Protein AF-A0A7M7NIV1-F1 (afdb_monomer_lite)

Structure (mmCIF, N/CA/C/O backbone):
data_AF-A0A7M7NIV1-F1
#
_entry.id   AF-A0A7M7NIV1-F1
#
loop_
_atom_site.group_PDB
_atom_site.id
_atom_site.type_symbol
_atom_site.label_atom_id
_atom_site.label_alt_id
_atom_site.label_comp_id
_atom_site.label_asym_id
_atom_site.label_entity_id
_atom_site.label_seq_id
_atom_site.pdbx_PDB_ins_code
_atom_site.Cartn_x
_atom_site.Cartn_y
_atom_site.Cartn_z
_atom_site.occupancy
_atom_site.B_iso_or_equiv
_atom_site.auth_seq_id
_atom_site.auth_comp_id
_atom_site.auth_asym_id
_atom_site.auth_atom_id
_atom_site.pdbx_PDB_model_num
ATOM 1 N N . MET A 1 1 ? -29.497 11.253 27.727 1.00 60.50 1 MET A N 1
ATOM 2 C CA . MET A 1 1 ? -28.999 10.545 26.533 1.00 60.50 1 MET A CA 1
ATOM 3 C C . MET A 1 1 ? -27.485 10.590 26.581 1.00 60.50 1 MET A C 1
ATOM 5 O O . MET A 1 1 ? -26.936 11.685 26.606 1.00 60.50 1 MET A O 1
ATOM 9 N N . CYS A 1 2 ? -26.840 9.434 26.704 1.00 79.00 2 CYS A N 1
ATOM 10 C CA . CYS A 1 2 ? -25.382 9.313 26.712 1.00 79.00 2 CYS A CA 1
ATOM 11 C C . CYS A 1 2 ? -24.871 9.114 25.278 1.00 79.00 2 CYS A C 1
ATOM 13 O O . CYS A 1 2 ? -25.558 8.483 24.478 1.00 79.00 2 CYS A O 1
ATOM 15 N N . LEU A 1 3 ? -23.687 9.645 24.955 1.00 82.25 3 LEU A N 1
ATOM 16 C CA . LEU A 1 3 ? -22.939 9.173 23.787 1.00 82.25 3 LEU A CA 1
ATOM 17 C C . LEU A 1 3 ? -22.185 7.908 24.199 1.00 82.25 3 LEU A C 1
ATOM 19 O O . LEU A 1 3 ? -21.448 7.934 25.186 1.00 82.25 3 LEU A O 1
ATOM 23 N N . CYS A 1 4 ? -22.394 6.823 23.462 1.00 82.94 4 CYS A N 1
ATOM 24 C CA . CYS A 1 4 ? -21.768 5.538 23.742 1.00 82.94 4 CYS A CA 1
ATOM 25 C C . CYS A 1 4 ? -20.411 5.415 23.048 1.00 82.94 4 CYS A C 1
ATOM 27 O O . CYS A 1 4 ? -20.188 6.005 21.990 1.00 82.94 4 CYS A O 1
ATOM 29 N N . ALA A 1 5 ? -19.503 4.654 23.663 1.00 81.31 5 ALA A N 1
ATOM 30 C CA . ALA A 1 5 ? -18.256 4.255 23.022 1.00 81.31 5 ALA A CA 1
ATOM 31 C C . ALA A 1 5 ? -18.544 3.340 21.819 1.00 81.31 5 ALA A C 1
ATOM 33 O O . ALA A 1 5 ? -19.595 2.698 21.761 1.00 81.31 5 ALA A O 1
ATOM 34 N N . THR A 1 6 ? -17.615 3.274 20.865 1.00 80.62 6 THR A N 1
ATOM 35 C CA . THR A 1 6 ? -17.746 2.436 19.665 1.00 80.62 6 THR A CA 1
ATOM 36 C C . THR A 1 6 ? -18.075 0.989 20.040 1.00 80.62 6 THR A C 1
ATOM 38 O O . THR A 1 6 ? -17.420 0.412 20.904 1.00 80.62 6 THR A O 1
ATOM 41 N N . GLY A 1 7 ? -19.104 0.422 19.403 1.00 76.88 7 GLY A N 1
ATOM 42 C CA . GLY A 1 7 ? -19.594 -0.934 19.677 1.00 76.88 7 GLY A CA 1
ATOM 43 C C . GLY A 1 7 ? -20.593 -1.050 20.834 1.00 76.88 7 GLY A C 1
ATOM 44 O O . GLY A 1 7 ? -21.139 -2.128 21.031 1.00 76.88 7 GLY A O 1
ATOM 45 N N . TYR A 1 8 ? -20.871 0.027 21.578 1.00 80.75 8 TYR A N 1
ATOM 46 C CA . TYR A 1 8 ? -21.885 0.035 22.636 1.00 80.75 8 TYR A CA 1
ATOM 47 C C . TYR A 1 8 ? -23.138 0.810 22.223 1.00 80.75 8 TYR A C 1
ATOM 49 O O . TYR A 1 8 ? -23.068 1.857 21.576 1.00 80.75 8 TYR A O 1
ATOM 57 N N . THR A 1 9 ? -24.299 0.328 22.655 1.00 79.94 9 THR A N 1
ATOM 58 C CA . THR A 1 9 ? -25.615 0.904 22.367 1.00 79.94 9 THR A CA 1
ATOM 59 C C . THR A 1 9 ? -26.500 0.963 23.623 1.00 79.94 9 THR A C 1
ATOM 61 O O . THR A 1 9 ? -26.126 0.512 24.710 1.00 79.94 9 THR A O 1
ATOM 64 N N . GLY A 1 10 ? -27.682 1.574 23.492 1.00 78.69 10 GLY A N 1
ATOM 65 C CA . GLY A 1 10 ? -28.673 1.703 24.565 1.00 78.69 10 GLY A CA 1
ATOM 66 C C . GLY A 1 10 ? -28.649 3.051 25.294 1.00 78.69 10 GLY A C 1
ATOM 67 O O . GLY A 1 10 ? -27.723 3.850 25.172 1.00 78.69 10 GLY A O 1
ATOM 68 N N . THR A 1 11 ? -29.692 3.322 26.083 1.00 80.06 11 THR A N 1
ATOM 69 C CA . THR A 1 11 ? -29.878 4.605 26.797 1.00 80.06 11 THR A CA 1
ATOM 70 C C . THR A 1 11 ? -28.818 4.863 27.869 1.00 80.06 11 THR A C 1
ATOM 72 O O . THR A 1 11 ? -28.550 6.022 28.200 1.00 80.06 11 THR A O 1
ATOM 75 N N . THR A 1 12 ? -28.211 3.790 28.377 1.00 83.25 12 THR A N 1
ATOM 76 C CA . THR A 1 12 ? -27.138 3.775 29.380 1.00 83.25 12 THR A CA 1
ATOM 77 C C . THR A 1 12 ? -25.803 3.263 28.833 1.00 83.25 12 THR A C 1
ATOM 79 O O . THR A 1 12 ? -24.855 3.154 29.604 1.00 83.25 12 THR A O 1
ATOM 82 N N . CYS A 1 13 ? -25.708 2.961 27.531 1.00 81.25 13 CYS A N 1
ATOM 83 C CA . CYS A 1 13 ? -24.519 2.372 26.898 1.00 81.25 13 CYS A CA 1
ATOM 84 C C . CYS A 1 13 ? -24.066 1.028 27.505 1.00 81.25 13 CYS A C 1
ATOM 86 O O . CYS A 1 13 ? -22.882 0.709 27.473 1.00 81.25 13 CYS A O 1
ATOM 88 N N . GLY A 1 14 ? -24.991 0.261 28.092 1.00 78.19 14 GLY A N 1
ATOM 89 C CA . GLY A 1 14 ? -24.700 -1.036 28.714 1.00 78.19 14 GLY A CA 1
ATOM 90 C C . GLY A 1 14 ? -24.788 -2.233 27.764 1.00 78.19 14 GLY A C 1
ATOM 91 O O . GLY A 1 14 ? -24.473 -3.345 28.171 1.00 78.19 14 GLY A O 1
ATOM 92 N N . THR A 1 15 ? -25.234 -2.028 26.524 1.00 82.44 15 THR A N 1
ATOM 93 C CA . THR A 1 15 ? -25.382 -3.101 25.535 1.00 82.44 15 THR A CA 1
ATOM 94 C C . THR A 1 15 ? -24.161 -3.095 24.626 1.00 82.44 15 THR A C 1
ATOM 96 O O . THR A 1 15 ? -24.006 -2.162 23.842 1.00 82.44 15 THR A O 1
ATOM 99 N N . GLY A 1 16 ? -23.276 -4.083 24.769 1.00 79.25 16 GLY A N 1
ATOM 100 C CA . GLY A 1 16 ? -22.116 -4.259 23.890 1.00 79.25 16 GLY A CA 1
ATOM 101 C C . GLY A 1 16 ? -22.486 -4.831 22.520 1.00 79.25 16 GLY A C 1
ATOM 102 O O . GLY A 1 16 ? -23.666 -4.997 22.204 1.00 79.25 16 GLY A O 1
ATOM 103 N N . ALA A 1 17 ? -21.471 -5.125 21.710 1.00 79.56 17 ALA A N 1
ATOM 104 C CA . ALA A 1 17 ? -21.642 -5.654 20.361 1.00 79.56 17 ALA A CA 1
ATOM 105 C C . ALA A 1 17 ? -22.149 -7.103 20.348 1.00 79.56 17 ALA A C 1
ATOM 107 O O . ALA A 1 17 ? -22.776 -7.510 19.375 1.00 79.56 17 ALA A O 1
ATOM 108 N N . CYS A 1 18 ? -21.911 -7.856 21.424 1.00 81.38 18 CYS A N 1
ATOM 109 C CA . CYS A 1 18 ? -22.425 -9.209 21.592 1.00 81.38 18 CYS A CA 1
ATOM 110 C C . CYS A 1 18 ? -22.960 -9.426 23.013 1.00 81.38 18 CYS A C 1
ATOM 112 O O . CYS A 1 18 ? -22.391 -8.940 23.994 1.00 81.38 18 CYS A O 1
ATOM 114 N N . ALA A 1 19 ? -24.070 -10.156 23.122 1.00 73.25 19 ALA A N 1
ATOM 115 C CA . ALA A 1 19 ? -24.586 -10.686 24.387 1.00 73.25 19 ALA A CA 1
ATOM 116 C C . ALA A 1 19 ? -24.415 -12.213 24.468 1.00 73.25 19 ALA A C 1
ATOM 118 O O . ALA A 1 19 ? -24.411 -12.777 25.565 1.00 73.25 19 ALA A O 1
ATOM 119 N N . VAL A 1 20 ? -24.265 -12.871 23.313 1.00 66.62 20 VAL A N 1
ATOM 120 C CA . VAL A 1 20 ? -23.984 -14.303 23.149 1.00 66.62 20 VAL A CA 1
ATOM 121 C C . VAL A 1 20 ? -23.121 -14.501 21.889 1.00 66.62 20 VAL A C 1
ATOM 123 O O . VAL A 1 20 ? -23.169 -13.675 20.981 1.00 66.62 20 VAL A O 1
ATOM 126 N N . ASP A 1 21 ? -22.352 -15.595 21.797 1.00 66.69 21 ASP A N 1
ATOM 127 C CA . ASP A 1 21 ? -21.414 -15.856 20.678 1.00 66.69 21 ASP A CA 1
ATOM 128 C C . ASP A 1 21 ? -22.046 -15.790 19.277 1.00 66.69 21 ASP A C 1
ATOM 130 O O . ASP A 1 21 ? -21.361 -15.475 18.309 1.00 66.69 21 ASP A O 1
ATOM 134 N N . SER A 1 22 ? -23.354 -16.042 19.152 1.00 76.25 22 SER A N 1
ATOM 135 C CA . SER A 1 22 ? -24.074 -15.987 17.872 1.00 76.25 22 SER A CA 1
ATOM 136 C C . SER A 1 22 ? -24.114 -14.601 17.224 1.00 76.25 22 SER A C 1
ATOM 138 O O . SER A 1 22 ? -24.436 -14.507 16.043 1.00 76.25 22 SER A O 1
ATOM 140 N N . ASP A 1 23 ? -23.825 -13.544 17.985 1.00 84.50 23 ASP A N 1
ATOM 141 C CA . ASP A 1 23 ? -23.851 -12.161 17.500 1.00 84.50 23 ASP A CA 1
ATOM 142 C C . ASP A 1 23 ? -22.556 -11.779 16.753 1.00 84.50 23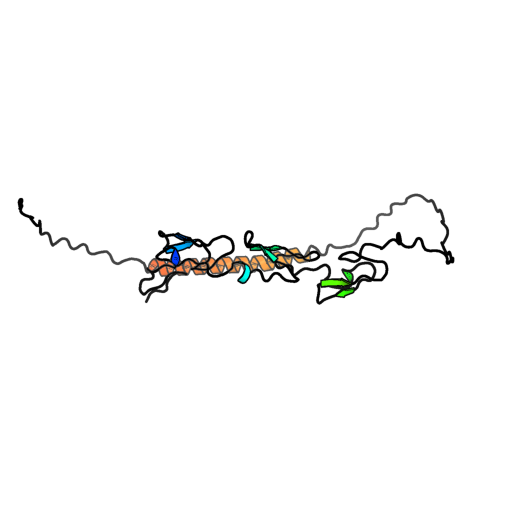 ASP A C 1
ATOM 144 O O . ASP A 1 23 ? -22.517 -10.773 16.042 1.00 84.50 23 ASP A O 1
ATOM 148 N N . CYS A 1 24 ? -21.493 -12.578 16.903 1.00 90.31 24 CYS A N 1
ATOM 149 C CA . CYS A 1 24 ? -20.223 -12.385 16.214 1.00 90.31 24 CYS A CA 1
ATOM 150 C C . CYS A 1 24 ? -20.190 -13.207 14.920 1.00 90.31 24 CYS A C 1
ATOM 152 O O . CYS A 1 24 ? -20.287 -14.435 14.930 1.00 90.31 24 CYS A O 1
ATOM 154 N N . GLU A 1 25 ? -20.034 -12.535 13.783 1.00 90.50 25 GLU A N 1
ATOM 155 C CA . GLU A 1 25 ? -20.032 -13.176 12.471 1.00 90.50 25 GLU A CA 1
ATOM 156 C C . GLU A 1 25 ? -18.690 -13.863 12.157 1.00 90.50 25 GLU A C 1
ATOM 158 O O . GLU A 1 25 ? -17.669 -13.638 12.811 1.00 90.50 25 GLU A O 1
ATOM 163 N N . TYR A 1 26 ? -18.704 -14.731 11.138 1.00 91.00 26 TYR A N 1
ATOM 164 C CA . TYR A 1 26 ? -17.522 -15.361 10.528 1.00 91.00 26 TYR A CA 1
ATOM 165 C C . TYR A 1 26 ? -16.527 -16.012 11.506 1.00 91.00 26 TYR A C 1
ATOM 167 O O . TYR A 1 26 ? -15.316 -16.008 11.288 1.00 91.00 26 TYR A O 1
ATOM 175 N N . GLY A 1 27 ? -17.044 -16.621 12.576 1.00 87.44 27 GLY A N 1
ATOM 176 C CA . GLY A 1 27 ? -16.229 -17.332 13.564 1.00 87.44 27 GLY A CA 1
ATOM 177 C C . GLY A 1 27 ? -15.585 -16.429 14.616 1.00 87.44 27 GLY A C 1
ATOM 178 O O . GLY A 1 27 ? -14.667 -16.873 15.304 1.00 87.44 27 GLY A O 1
ATOM 179 N N . GLY A 1 28 ? -16.043 -15.181 14.755 1.00 91.25 28 GLY A N 1
ATOM 180 C CA . GLY A 1 28 ? -15.716 -14.356 15.914 1.00 91.25 28 GLY A CA 1
ATOM 181 C C . GLY A 1 28 ? -16.234 -14.966 17.223 1.00 91.25 28 GLY A C 1
ATOM 182 O O . GLY A 1 28 ? -17.211 -15.711 17.235 1.00 91.25 28 GLY A O 1
ATOM 183 N N . THR A 1 29 ? -15.566 -14.662 18.334 1.00 92.06 29 THR A N 1
ATOM 184 C CA . THR A 1 29 ? -15.952 -15.104 19.686 1.00 92.06 29 THR A CA 1
ATOM 185 C C . THR A 1 29 ? -16.309 -13.898 20.541 1.00 92.06 29 THR A C 1
ATOM 187 O O . THR A 1 29 ? -15.591 -12.899 20.524 1.00 92.06 29 THR A O 1
ATOM 190 N N . CYS A 1 30 ? -17.388 -13.974 21.308 1.00 90.62 30 CYS A N 1
ATOM 191 C CA . CYS A 1 30 ? -17.793 -12.911 22.212 1.00 90.62 30 CYS A CA 1
ATOM 192 C C . CYS A 1 30 ? -16.954 -12.946 23.495 1.00 90.62 30 CYS A C 1
ATOM 194 O O . CYS A 1 30 ? -16.986 -13.911 24.262 1.00 90.62 30 CYS A O 1
ATOM 196 N N . ASP A 1 31 ? -16.227 -11.866 23.780 1.00 89.94 31 ASP A N 1
ATOM 197 C CA . ASP A 1 31 ? -15.653 -11.660 25.106 1.00 89.94 31 ASP A CA 1
ATOM 198 C C . ASP A 1 31 ? -16.747 -11.155 26.050 1.00 89.94 31 ASP A C 1
ATOM 200 O O . ASP A 1 31 ? -17.105 -9.979 26.044 1.00 89.94 31 ASP A O 1
ATOM 204 N N . LEU A 1 32 ? -17.257 -12.043 26.903 1.00 85.12 32 LEU A N 1
ATOM 205 C CA . LEU A 1 32 ? -18.316 -11.737 27.872 1.00 85.12 32 LEU A CA 1
ATOM 206 C C . LEU A 1 32 ? -17.902 -10.714 28.947 1.00 85.12 32 LEU A C 1
ATOM 208 O O . LEU A 1 32 ? -18.762 -10.205 29.666 1.00 85.12 32 LEU A O 1
ATOM 212 N N . THR A 1 33 ? -16.610 -10.394 29.068 1.00 84.62 33 THR A N 1
ATOM 213 C CA . THR A 1 33 ? -16.112 -9.354 29.983 1.00 84.62 33 THR A CA 1
ATOM 214 C C . THR A 1 33 ? -16.314 -7.963 29.400 1.00 84.62 33 THR A C 1
ATOM 216 O O . THR A 1 33 ? -16.701 -7.033 30.108 1.00 84.62 33 THR A O 1
ATOM 219 N N . THR A 1 34 ? -16.027 -7.813 28.108 1.00 84.69 34 THR A N 1
ATOM 220 C CA . THR A 1 34 ? -16.118 -6.537 27.389 1.00 84.69 34 THR A CA 1
ATOM 221 C C . THR A 1 34 ? -17.391 -6.421 26.553 1.00 84.69 34 THR A C 1
ATOM 223 O O . THR A 1 34 ? -17.685 -5.338 26.059 1.00 84.69 34 THR A O 1
ATOM 226 N N . LEU A 1 35 ? -18.160 -7.505 26.413 1.00 87.25 35 LEU A N 1
ATOM 227 C CA . LEU A 1 35 ? -19.312 -7.627 25.514 1.00 87.25 35 LEU A CA 1
ATOM 228 C C . LEU A 1 35 ? -18.955 -7.243 24.066 1.00 87.25 35 LEU A C 1
ATOM 230 O O . LEU A 1 35 ? -19.759 -6.635 23.357 1.00 87.25 35 LEU A O 1
ATOM 234 N N . MET A 1 36 ? -17.726 -7.557 23.644 1.00 88.56 36 MET A N 1
ATOM 235 C CA . MET A 1 36 ? -17.196 -7.260 22.311 1.00 88.56 36 MET A CA 1
ATOM 236 C C . MET A 1 36 ? -16.776 -8.527 21.580 1.00 88.56 36 MET A C 1
ATOM 238 O O . MET A 1 36 ? -16.271 -9.472 22.184 1.00 88.56 36 MET A O 1
ATOM 242 N N . CYS A 1 37 ? -16.931 -8.517 20.258 1.00 91.50 37 CYS A N 1
ATOM 243 C CA . CYS A 1 37 ? -16.467 -9.609 19.419 1.00 91.50 37 CYS A CA 1
ATOM 244 C C . CYS A 1 37 ? -14.946 -9.564 19.233 1.00 91.50 37 CYS A C 1
ATOM 246 O O . CYS A 1 37 ? -14.383 -8.570 18.771 1.00 91.50 37 CYS A O 1
ATOM 248 N N . MET A 1 38 ? -14.285 -10.675 19.543 1.00 91.94 38 MET A N 1
ATOM 249 C CA . MET A 1 38 ? -12.931 -10.988 19.104 1.00 91.94 38 MET A CA 1
ATOM 250 C C . MET A 1 38 ? -13.011 -11.670 17.740 1.00 91.94 38 MET A C 1
ATOM 252 O O . MET A 1 38 ? -13.483 -12.802 17.634 1.00 91.94 38 MET A O 1
ATOM 256 N N . CYS A 1 39 ? -12.575 -10.980 16.691 1.00 90.06 39 CYS A N 1
ATOM 257 C CA . CYS A 1 39 ? -12.709 -11.486 15.330 1.00 90.06 39 CYS A CA 1
ATOM 258 C C . CYS A 1 39 ? -11.692 -12.575 14.997 1.00 90.06 39 CYS A C 1
ATOM 260 O O . CYS A 1 39 ? -10.532 -12.517 15.408 1.00 90.06 39 CYS A O 1
ATOM 262 N N . ALA A 1 40 ? -12.142 -13.553 14.209 1.00 88.56 40 ALA A N 1
ATOM 263 C CA . ALA A 1 40 ? -11.256 -14.513 13.576 1.00 88.56 40 ALA A CA 1
ATOM 264 C C . ALA A 1 40 ? -10.311 -13.811 12.589 1.00 88.56 40 ALA A C 1
ATOM 266 O O . ALA A 1 40 ? -10.593 -12.723 12.078 1.00 88.56 40 ALA A O 1
ATOM 267 N N . THR A 1 41 ? -9.182 -14.457 12.303 1.00 86.94 41 THR A N 1
ATOM 268 C CA . THR A 1 41 ? -8.195 -13.971 11.338 1.00 86.94 41 THR A CA 1
ATOM 269 C C . THR A 1 41 ? -8.856 -13.646 9.994 1.00 86.94 41 THR A C 1
ATOM 271 O O . THR A 1 41 ? -9.586 -14.469 9.444 1.00 86.94 41 THR A O 1
ATOM 274 N N . GLY A 1 42 ? -8.605 -12.441 9.476 1.00 81.69 42 GLY A N 1
ATOM 275 C CA . GLY A 1 42 ? -9.178 -11.965 8.215 1.00 81.69 42 GLY A CA 1
ATOM 276 C C . GLY A 1 42 ? -10.474 -11.167 8.339 1.00 81.69 42 GLY A C 1
ATOM 277 O O . GLY A 1 42 ? -10.966 -10.688 7.319 1.00 81.69 42 GLY A O 1
ATOM 278 N N . TYR A 1 43 ? -11.006 -10.970 9.549 1.00 86.94 43 TYR A N 1
ATOM 279 C CA . TYR A 1 43 ? -12.242 -10.220 9.787 1.00 86.94 43 TYR A CA 1
ATOM 280 C C . TYR A 1 43 ? -12.055 -9.112 10.824 1.00 86.94 43 TYR A C 1
ATOM 282 O O . TYR A 1 43 ? -11.259 -9.229 11.755 1.00 86.94 43 TYR A O 1
ATOM 290 N N . ILE A 1 44 ? -12.804 -8.026 10.655 1.00 86.19 44 ILE A N 1
ATOM 291 C CA . ILE A 1 44 ? -12.812 -6.845 11.521 1.00 86.19 44 ILE A CA 1
ATOM 292 C C . ILE A 1 44 ? -14.235 -6.288 11.674 1.00 86.19 44 ILE A C 1
ATOM 294 O O . ILE A 1 44 ? -15.200 -6.768 11.077 1.00 86.19 44 ILE A O 1
ATOM 298 N N . GLY A 1 45 ? -14.354 -5.221 12.463 1.00 86.25 45 GLY A N 1
ATOM 299 C CA . GLY A 1 45 ? -15.618 -4.556 12.762 1.00 86.25 45 GLY A CA 1
ATOM 300 C C . GLY A 1 45 ? -16.210 -5.021 14.088 1.00 86.25 45 GLY A C 1
ATOM 301 O O . GLY A 1 45 ? -15.781 -6.011 14.672 1.00 86.25 45 GLY A O 1
ATOM 302 N N . THR A 1 46 ? -17.208 -4.288 14.580 1.00 88.56 46 THR A N 1
ATOM 303 C CA . THR A 1 46 ? -17.803 -4.527 15.908 1.00 88.56 46 THR A CA 1
ATOM 304 C C . THR A 1 46 ? -18.449 -5.904 16.038 1.00 88.56 46 THR A C 1
ATOM 306 O O . THR A 1 46 ? -18.457 -6.463 17.126 1.00 88.56 46 THR A O 1
ATOM 309 N N . THR A 1 47 ? -18.960 -6.447 14.932 1.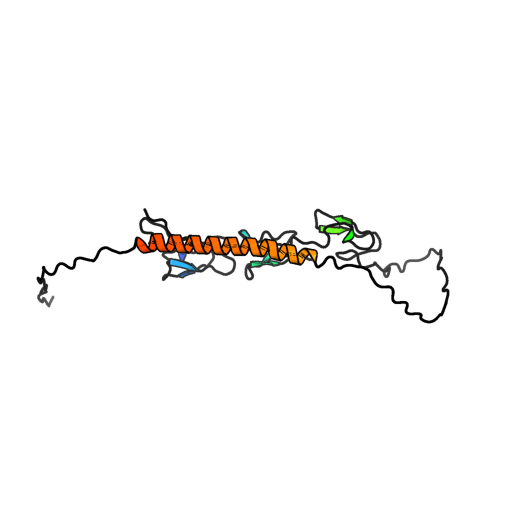00 89.38 47 THR A N 1
ATOM 310 C CA . THR A 1 47 ? -19.584 -7.776 14.847 1.00 89.38 47 THR A CA 1
ATOM 311 C C . THR A 1 47 ? -18.781 -8.745 13.978 1.00 89.38 47 THR A C 1
ATOM 313 O O . THR A 1 47 ? -19.288 -9.799 13.618 1.00 89.38 47 THR A O 1
ATOM 316 N N . CYS A 1 48 ? -17.545 -8.400 13.597 1.00 89.94 48 CYS A N 1
ATOM 317 C CA . CYS A 1 48 ? -16.699 -9.194 12.693 1.00 89.94 48 CYS A CA 1
ATOM 318 C C . CYS A 1 48 ? -17.273 -9.435 11.287 1.00 89.94 48 CYS A C 1
ATOM 320 O O . CYS A 1 48 ? -16.753 -10.266 10.551 1.00 89.94 48 CYS A O 1
ATOM 322 N N . GLY A 1 49 ? -18.310 -8.692 10.888 1.00 86.75 49 GLY A N 1
ATOM 323 C CA . GLY A 1 49 ? -18.975 -8.859 9.592 1.00 86.75 49 GLY A CA 1
ATOM 324 C C . GLY A 1 49 ? -18.210 -8.300 8.390 1.00 86.75 49 GLY A C 1
ATOM 325 O O . GLY A 1 49 ? -18.667 -8.413 7.253 1.00 86.75 49 GLY A O 1
ATOM 326 N N . ILE A 1 50 ? -17.061 -7.662 8.620 1.00 84.88 50 ILE A N 1
ATOM 327 C CA . ILE A 1 50 ? -16.292 -6.988 7.579 1.00 84.88 50 ILE A CA 1
ATOM 328 C C . ILE A 1 50 ? -15.020 -7.786 7.327 1.00 84.88 50 ILE A C 1
ATOM 330 O O . ILE A 1 50 ? -14.189 -7.936 8.220 1.00 84.88 50 ILE A O 1
ATOM 334 N N . GLY A 1 51 ? -14.843 -8.275 6.099 1.00 80.44 51 GLY A N 1
ATOM 335 C CA . GLY A 1 51 ? -13.561 -8.830 5.677 1.00 80.44 51 GLY A CA 1
ATOM 336 C C . GLY A 1 51 ? -12.492 -7.749 5.792 1.00 80.44 51 GLY A C 1
ATOM 337 O O . GLY A 1 51 ? -12.647 -6.664 5.240 1.00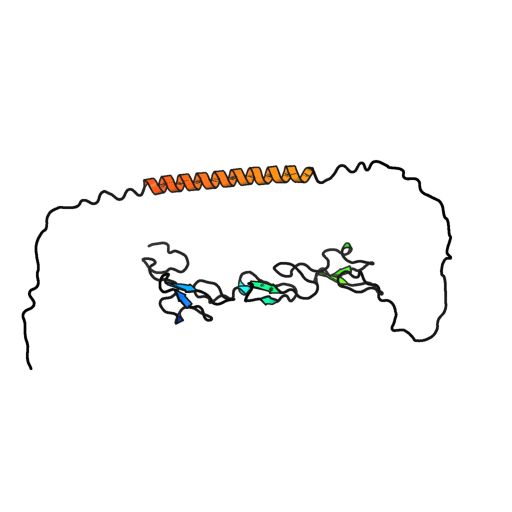 80.44 51 GLY A O 1
ATOM 338 N N . ALA A 1 52 ? -11.411 -8.029 6.507 1.00 77.81 52 ALA A N 1
ATOM 339 C CA . ALA A 1 52 ? -10.341 -7.069 6.758 1.00 77.81 52 ALA A CA 1
ATOM 340 C C . ALA A 1 52 ? -9.742 -6.512 5.456 1.00 77.81 52 ALA A C 1
ATOM 342 O O . ALA A 1 52 ? -9.396 -5.337 5.375 1.00 77.81 52 ALA A O 1
ATOM 343 N N . CYS A 1 53 ? -9.732 -7.335 4.406 1.00 77.50 53 CYS A N 1
ATOM 344 C CA . CYS A 1 53 ? -9.285 -6.928 3.084 1.00 77.50 53 CYS A CA 1
ATOM 345 C C . CYS A 1 53 ? -10.237 -5.969 2.347 1.00 77.50 53 CYS A C 1
ATOM 347 O O . CYS A 1 53 ? -9.836 -5.310 1.400 1.00 77.50 53 CYS A O 1
ATOM 349 N N . ALA A 1 54 ? -11.502 -5.867 2.764 1.00 70.75 54 ALA A N 1
ATOM 350 C CA . ALA A 1 54 ? -12.491 -5.003 2.119 1.00 70.75 54 ALA A CA 1
ATOM 351 C C . ALA A 1 54 ? -12.380 -3.527 2.540 1.00 70.75 54 ALA A C 1
ATOM 353 O O . ALA A 1 54 ? -13.100 -2.691 2.001 1.00 70.75 54 ALA A O 1
ATOM 354 N N . VAL A 1 55 ? -11.546 -3.213 3.540 1.00 65.31 55 VAL A N 1
ATOM 355 C CA . VAL A 1 55 ? -11.435 -1.858 4.107 1.00 65.31 55 VAL A CA 1
ATOM 356 C C . VAL A 1 55 ? -10.122 -1.171 3.734 1.00 65.31 55 VAL A C 1
ATOM 358 O O . VAL A 1 55 ? -10.122 0.049 3.618 1.00 65.31 55 VAL A O 1
ATOM 361 N N . ASP A 1 56 ? -9.037 -1.927 3.527 1.00 58.75 56 ASP A N 1
ATOM 362 C CA . ASP A 1 56 ? -7.690 -1.353 3.341 1.00 58.75 56 ASP A CA 1
ATOM 363 C C . ASP A 1 56 ? -6.856 -1.989 2.212 1.00 58.75 56 ASP A C 1
ATOM 365 O O . ASP A 1 56 ? -5.805 -1.457 1.858 1.00 58.75 56 ASP A O 1
ATOM 369 N N . SER A 1 57 ? -7.279 -3.114 1.623 1.00 63.50 57 SER A N 1
ATOM 370 C CA . SER A 1 57 ? -6.506 -3.793 0.576 1.00 63.50 57 SER A CA 1
ATOM 371 C C . SER A 1 57 ? -7.289 -3.933 -0.724 1.00 63.50 57 SER A C 1
ATOM 373 O O . SER A 1 57 ? -7.609 -5.028 -1.191 1.00 63.50 57 SER A O 1
ATOM 375 N N . ASP A 1 58 ? -7.499 -2.790 -1.377 1.00 77.31 58 ASP A N 1
ATOM 376 C CA . ASP A 1 58 ? -7.705 -2.751 -2.824 1.00 77.31 58 ASP A CA 1
ATOM 377 C C . ASP A 1 58 ? -6.386 -3.151 -3.501 1.00 77.31 58 ASP A C 1
ATOM 379 O O . ASP A 1 58 ? -5.592 -2.316 -3.930 1.00 77.31 58 ASP A O 1
ATOM 383 N N . CYS A 1 59 ? -6.089 -4.451 -3.515 1.00 88.12 59 CYS A N 1
ATOM 384 C CA . CYS A 1 59 ? -4.916 -4.964 -4.202 1.00 88.12 59 CYS A CA 1
ATOM 385 C C . CYS A 1 59 ? -5.076 -4.716 -5.707 1.00 88.12 59 CYS A C 1
ATOM 387 O O . CYS A 1 59 ? -5.933 -5.304 -6.368 1.00 88.12 59 CYS A O 1
ATOM 389 N N . GLU A 1 60 ? -4.242 -3.841 -6.249 1.00 90.44 60 GLU A N 1
ATOM 390 C CA . GLU A 1 60 ? -4.258 -3.442 -7.647 1.00 90.44 60 GLU A CA 1
ATOM 391 C C . GLU A 1 60 ? -3.562 -4.484 -8.535 1.00 90.44 60 GLU A C 1
ATOM 393 O O . GLU A 1 60 ? -2.873 -5.393 -8.062 1.00 90.44 60 GLU A O 1
ATOM 398 N N . TYR A 1 61 ? -3.772 -4.362 -9.848 1.00 92.31 61 TYR A N 1
ATOM 399 C CA . TYR A 1 61 ? -3.068 -5.121 -10.891 1.00 92.31 61 TYR A CA 1
ATOM 400 C C . TYR A 1 61 ? -3.007 -6.645 -10.668 1.00 92.31 61 TYR A C 1
ATOM 402 O O . TYR A 1 61 ? -2.018 -7.310 -10.975 1.00 92.31 61 TYR A O 1
ATOM 410 N N . GLY A 1 62 ? -4.096 -7.217 -10.145 1.00 87.56 62 GLY A N 1
ATOM 411 C CA . GLY A 1 62 ? -4.219 -8.659 -9.916 1.00 87.56 62 GLY A CA 1
ATOM 412 C C . GLY A 1 62 ? -3.557 -9.158 -8.629 1.00 87.56 62 GLY A C 1
ATOM 413 O O . GLY A 1 62 ? -3.360 -10.366 -8.481 1.00 87.56 62 GLY A O 1
ATOM 414 N N . GLY A 1 63 ? -3.215 -8.264 -7.697 1.00 90.69 63 GLY A N 1
ATOM 415 C CA . GLY A 1 63 ? -2.818 -8.648 -6.348 1.00 90.69 63 GLY A CA 1
ATOM 416 C C . GLY A 1 63 ? -3.952 -9.351 -5.591 1.00 90.69 63 GLY A C 1
ATOM 417 O O . GLY A 1 63 ? -5.133 -9.098 -5.815 1.00 90.69 63 GLY A O 1
ATOM 418 N N . THR A 1 64 ? -3.595 -10.258 -4.684 1.00 89.19 64 THR A N 1
ATOM 419 C CA . THR A 1 64 ? -4.550 -10.987 -3.834 1.00 89.19 64 THR A CA 1
ATOM 420 C C . THR A 1 64 ? -4.311 -10.630 -2.378 1.00 89.19 64 THR A C 1
ATOM 422 O O . THR A 1 64 ? -3.182 -10.737 -1.907 1.00 89.19 64 THR A O 1
ATOM 425 N N . CYS A 1 65 ? -5.350 -10.240 -1.643 1.00 86.69 65 CYS A N 1
ATOM 426 C CA . CYS A 1 65 ? -5.198 -10.004 -0.212 1.00 86.69 65 CYS A CA 1
ATOM 427 C C . CYS A 1 65 ? -5.047 -11.325 0.552 1.00 86.69 65 CYS A C 1
ATOM 429 O O . CYS A 1 65 ? -5.881 -12.225 0.429 1.00 86.69 65 CYS A O 1
ATOM 431 N N . ASP A 1 66 ? -4.007 -11.425 1.374 1.00 85.56 66 ASP A N 1
ATOM 432 C CA . ASP A 1 66 ? -3.861 -12.496 2.351 1.00 85.56 66 ASP A CA 1
ATOM 433 C C . ASP A 1 66 ? -4.630 -12.138 3.631 1.00 85.56 66 ASP A C 1
ATOM 435 O O . ASP A 1 66 ? -4.277 -11.208 4.353 1.00 85.56 66 ASP A O 1
ATOM 439 N N . LEU A 1 67 ? -5.669 -12.915 3.939 1.00 79.38 67 LEU A N 1
ATOM 440 C CA . LEU A 1 67 ? -6.507 -12.743 5.131 1.00 79.38 67 LEU A CA 1
ATOM 441 C C . LEU A 1 67 ? -5.746 -12.957 6.451 1.00 79.38 67 LEU A C 1
ATOM 443 O O . LEU A 1 67 ? -6.235 -12.566 7.509 1.00 79.38 67 LEU A O 1
ATOM 447 N N . THR A 1 68 ? -4.559 -13.560 6.410 1.00 78.88 68 THR A N 1
ATOM 448 C CA . THR A 1 68 ? -3.730 -13.822 7.593 1.00 78.88 68 THR A CA 1
ATOM 449 C C . THR A 1 68 ? -2.873 -12.624 7.956 1.00 78.88 68 THR A C 1
ATOM 451 O O . THR A 1 68 ? -2.860 -12.187 9.106 1.00 78.88 68 THR A O 1
ATOM 454 N N . THR A 1 69 ? -2.139 -12.103 6.976 1.00 79.62 69 THR A N 1
ATOM 455 C CA . THR A 1 69 ? -1.231 -10.963 7.158 1.00 79.62 69 THR A CA 1
ATOM 456 C C . THR A 1 69 ? -1.915 -9.621 6.936 1.00 79.62 69 THR A C 1
ATOM 458 O O . THR A 1 69 ? -1.363 -8.596 7.328 1.00 79.62 69 THR A O 1
ATOM 461 N N . LEU A 1 70 ? -3.108 -9.628 6.334 1.00 77.94 70 LEU A N 1
ATOM 462 C CA . LEU A 1 70 ? -3.836 -8.443 5.880 1.00 77.94 70 LEU A CA 1
ATOM 463 C C . LEU A 1 70 ? -3.041 -7.611 4.864 1.00 77.94 70 LEU A C 1
ATOM 465 O O . LEU A 1 70 ? -3.258 -6.410 4.734 1.00 77.94 70 LEU A O 1
ATOM 469 N N . MET A 1 71 ? -2.110 -8.247 4.146 1.00 80.62 71 MET A N 1
ATOM 470 C CA . MET A 1 71 ? -1.277 -7.611 3.127 1.00 80.62 71 MET A CA 1
ATOM 471 C C . MET A 1 71 ? -1.614 -8.135 1.731 1.00 80.62 71 MET A 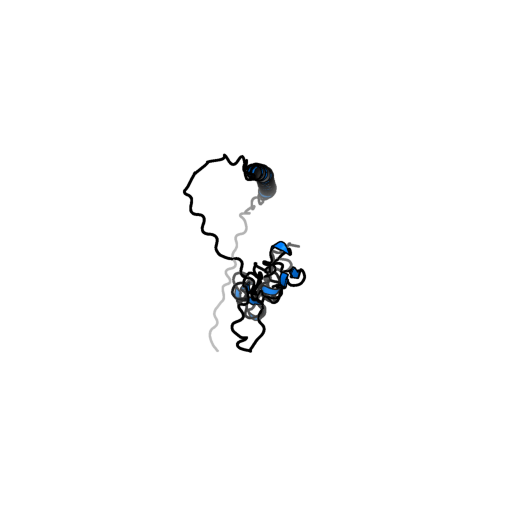C 1
ATOM 473 O O . MET A 1 71 ? -2.033 -9.282 1.561 1.00 80.62 71 MET A O 1
ATOM 477 N N . CYS A 1 72 ? -1.395 -7.303 0.712 1.00 88.44 72 CYS A N 1
ATOM 478 C CA . CYS A 1 72 ? -1.511 -7.735 -0.674 1.00 88.44 72 CYS A CA 1
ATOM 479 C C . CYS A 1 72 ? -0.312 -8.592 -1.094 1.00 88.44 72 CYS A C 1
ATOM 481 O O . CYS A 1 72 ? 0.843 -8.174 -1.010 1.00 88.44 72 CYS A O 1
ATOM 483 N N . MET A 1 73 ? -0.598 -9.778 -1.617 1.00 91.50 73 MET A N 1
ATOM 484 C CA . MET A 1 73 ? 0.341 -10.577 -2.393 1.00 91.50 73 MET A CA 1
ATOM 485 C C . MET A 1 73 ? 0.289 -10.120 -3.849 1.00 91.50 73 MET A C 1
ATOM 487 O O . MET A 1 73 ? -0.720 -10.314 -4.527 1.00 91.50 73 MET A O 1
ATOM 491 N N . CYS A 1 74 ? 1.367 -9.504 -4.327 1.00 92.12 74 CYS A N 1
ATOM 492 C CA . CYS A 1 74 ? 1.397 -8.912 -5.660 1.00 92.12 74 CYS A CA 1
ATOM 493 C C . CYS A 1 74 ? 1.649 -9.932 -6.766 1.00 92.12 74 CYS A C 1
ATOM 495 O O . CYS A 1 74 ? 2.453 -10.856 -6.618 1.00 92.12 74 CYS A O 1
ATOM 497 N N . ALA A 1 75 ? 0.976 -9.725 -7.900 1.00 92.00 75 ALA A N 1
ATOM 498 C CA . ALA A 1 75 ? 1.276 -10.438 -9.130 1.00 92.00 75 ALA A CA 1
ATOM 499 C C . ALA A 1 75 ? 2.710 -10.131 -9.596 1.00 92.00 75 ALA A C 1
ATOM 501 O O . ALA A 1 75 ? 3.295 -9.099 -9.259 1.00 92.00 75 ALA A O 1
ATOM 502 N N . THR A 1 76 ? 3.294 -11.041 -10.376 1.00 90.56 76 THR A N 1
ATOM 503 C CA . THR A 1 76 ? 4.664 -10.886 -10.877 1.00 90.56 76 THR A CA 1
ATOM 504 C C . THR A 1 76 ? 4.825 -9.569 -11.637 1.00 90.56 76 THR A C 1
ATOM 506 O O . THR A 1 76 ? 4.053 -9.282 -12.545 1.00 90.56 76 THR A O 1
ATOM 509 N N . GLY A 1 77 ? 5.849 -8.793 -11.277 1.00 89.38 77 GLY A N 1
ATOM 510 C CA . GLY A 1 77 ? 6.119 -7.474 -11.857 1.00 89.38 77 GLY A CA 1
ATOM 511 C C . GLY A 1 77 ? 5.583 -6.303 -11.029 1.00 89.38 77 GLY A C 1
ATOM 512 O O . GLY A 1 77 ? 6.063 -5.192 -11.216 1.00 89.38 77 GLY A O 1
ATOM 513 N N . TYR A 1 78 ? 4.679 -6.543 -10.075 1.00 94.00 78 TYR A N 1
ATOM 514 C CA . TYR A 1 78 ? 4.095 -5.502 -9.227 1.00 94.00 78 TYR A CA 1
ATOM 515 C C . TYR A 1 78 ? 4.600 -5.564 -7.785 1.00 94.00 78 TYR A C 1
ATOM 517 O O . TYR A 1 78 ? 4.961 -6.625 -7.271 1.00 94.00 78 TYR A O 1
ATOM 525 N N . THR A 1 79 ? 4.620 -4.415 -7.116 1.00 91.25 79 THR A N 1
ATOM 526 C CA . THR A 1 79 ? 5.108 -4.243 -5.743 1.00 91.25 79 THR A CA 1
ATOM 527 C C . THR A 1 79 ? 4.333 -3.148 -5.001 1.00 91.25 79 THR A C 1
ATOM 529 O O . THR A 1 79 ? 3.515 -2.434 -5.580 1.00 91.25 79 THR A O 1
ATOM 532 N N . GLY A 1 80 ? 4.598 -3.009 -3.699 1.00 88.44 80 GLY A N 1
ATOM 533 C CA . GLY A 1 80 ? 3.935 -2.043 -2.821 1.00 88.44 80 GLY A CA 1
ATOM 534 C C . GLY A 1 80 ? 2.844 -2.680 -1.961 1.00 88.44 80 GLY A C 1
ATOM 535 O O . GLY A 1 80 ? 2.455 -3.824 -2.177 1.00 88.44 80 GLY A O 1
ATOM 536 N N . THR A 1 81 ? 2.352 -1.939 -0.968 1.00 85.12 81 THR A N 1
ATOM 537 C CA . THR A 1 81 ? 1.345 -2.430 -0.007 1.00 85.12 81 THR A CA 1
ATOM 538 C C . THR A 1 81 ? 0.012 -2.775 -0.665 1.00 85.12 81 THR A C 1
ATOM 540 O O . THR A 1 81 ? -0.684 -3.664 -0.188 1.00 85.12 81 THR A O 1
ATOM 543 N N . THR A 1 82 ? -0.306 -2.101 -1.770 1.00 88.94 82 THR A N 1
ATOM 544 C CA . THR A 1 82 ? -1.505 -2.309 -2.592 1.00 88.94 82 THR A CA 1
ATOM 545 C C . THR A 1 82 ? -1.176 -2.863 -3.978 1.00 88.94 82 THR A C 1
ATOM 547 O O . THR A 1 82 ? -2.048 -2.914 -4.829 1.00 88.94 82 THR A O 1
ATOM 550 N N . CYS A 1 83 ? 0.071 -3.267 -4.242 1.00 92.31 83 CYS A N 1
ATOM 551 C CA . CYS A 1 83 ? 0.523 -3.724 -5.566 1.00 92.31 83 CYS A CA 1
ATOM 552 C C . CYS A 1 83 ? 0.420 -2.688 -6.700 1.00 92.31 83 CYS A C 1
ATOM 554 O O . CYS A 1 83 ? 0.489 -3.058 -7.867 1.00 92.31 83 CYS A O 1
ATOM 556 N N . GLY A 1 84 ? 0.308 -1.400 -6.366 1.00 92.44 84 GLY A N 1
ATOM 557 C CA . GLY A 1 84 ? 0.166 -0.315 -7.341 1.00 92.44 84 GLY A CA 1
ATOM 558 C C . GLY A 1 84 ? 1.448 0.105 -8.064 1.00 92.44 84 GLY A C 1
ATOM 559 O O . GLY A 1 84 ? 1.404 0.953 -8.951 1.00 92.44 84 GLY A O 1
ATOM 560 N N . THR A 1 85 ? 2.604 -0.460 -7.707 1.00 93.81 85 THR A N 1
ATOM 561 C CA . THR A 1 85 ? 3.889 -0.103 -8.320 1.00 93.81 85 THR A CA 1
ATOM 562 C C . THR A 1 85 ? 4.313 -1.176 -9.315 1.00 93.81 85 THR A C 1
ATOM 564 O O . THR A 1 85 ? 4.673 -2.278 -8.904 1.00 93.81 85 THR A O 1
ATOM 567 N N . GLY A 1 86 ? 4.291 -0.853 -10.609 1.00 94.19 86 GLY A N 1
ATOM 568 C CA . GLY A 1 86 ? 4.783 -1.728 -11.676 1.00 94.19 86 GLY A CA 1
ATOM 569 C C . GLY A 1 86 ? 6.279 -1.580 -11.972 1.00 94.19 86 GLY A C 1
ATOM 570 O O . GLY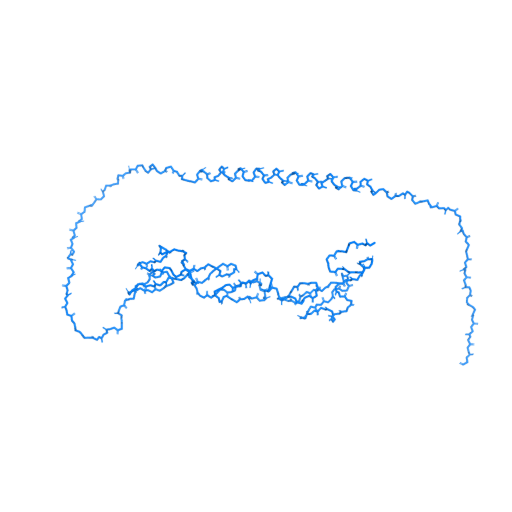 A 1 86 ? 7.048 -1.051 -11.171 1.00 94.19 86 GLY A O 1
ATOM 571 N N . ALA A 1 87 ? 6.687 -2.052 -13.149 1.00 94.25 87 ALA A N 1
ATOM 572 C CA . ALA A 1 87 ? 8.067 -2.023 -13.620 1.00 94.25 87 ALA A CA 1
ATOM 573 C C . ALA A 1 87 ? 8.493 -0.646 -14.152 1.00 94.25 87 ALA A C 1
ATOM 575 O O . ALA A 1 87 ? 9.690 -0.369 -14.197 1.00 94.25 87 ALA A O 1
ATOM 576 N N . CYS A 1 88 ? 7.541 0.201 -14.552 1.00 95.06 88 CYS A N 1
ATOM 577 C CA . CYS A 1 88 ? 7.816 1.527 -15.094 1.00 95.06 88 CYS A CA 1
ATOM 578 C C . CYS A 1 88 ? 6.743 2.552 -14.705 1.00 95.06 88 CYS A C 1
ATOM 580 O O . CYS A 1 88 ? 5.578 2.212 -14.489 1.00 95.06 88 CYS A O 1
ATOM 582 N N . ALA A 1 89 ? 7.148 3.819 -14.647 1.00 94.56 89 ALA A N 1
ATOM 583 C CA . ALA A 1 89 ? 6.271 4.987 -14.560 1.00 94.56 89 ALA A CA 1
ATOM 584 C C . ALA A 1 89 ? 6.482 5.956 -15.738 1.00 94.56 89 ALA A C 1
ATOM 586 O O . ALA A 1 89 ? 5.643 6.819 -15.990 1.00 94.56 89 ALA A O 1
ATOM 587 N N . VAL A 1 90 ? 7.606 5.835 -16.446 1.00 94.94 90 VAL A N 1
ATOM 588 C CA . VAL A 1 90 ? 7.930 6.564 -17.675 1.00 94.94 90 VAL A CA 1
ATOM 589 C C . VAL A 1 90 ? 8.718 5.664 -18.627 1.00 94.94 90 VAL A C 1
ATOM 591 O O . VAL A 1 90 ? 9.336 4.689 -18.206 1.00 94.94 90 VAL A O 1
ATOM 594 N N . ASP A 1 91 ? 8.758 6.015 -19.913 1.00 94.25 91 ASP A N 1
ATOM 595 C CA . ASP A 1 91 ? 9.481 5.233 -20.930 1.00 94.25 91 ASP A CA 1
ATOM 596 C C . ASP A 1 91 ? 10.967 5.032 -20.605 1.00 94.25 91 ASP A C 1
ATOM 598 O O . ASP A 1 91 ? 11.530 3.992 -20.927 1.00 94.25 91 ASP A O 1
ATOM 602 N N . SER A 1 92 ? 11.613 5.992 -19.933 1.00 94.44 92 SER A N 1
ATOM 603 C CA . SER A 1 92 ? 13.030 5.879 -19.563 1.00 94.44 92 SER A CA 1
ATOM 604 C C . SER A 1 92 ? 13.324 4.812 -18.506 1.00 94.44 92 SER A C 1
ATOM 606 O O . SER A 1 92 ? 14.491 4.471 -18.326 1.00 94.44 92 SER A O 1
ATOM 608 N N . ASP A 1 93 ? 12.304 4.298 -17.814 1.00 94.94 93 ASP A N 1
ATOM 609 C CA . ASP A 1 93 ? 12.452 3.175 -16.878 1.00 94.94 93 ASP A CA 1
ATOM 610 C C . ASP A 1 93 ? 12.582 1.833 -17.624 1.00 94.94 93 ASP A C 1
ATOM 612 O O . ASP A 1 93 ? 13.023 0.834 -17.053 1.00 94.94 93 ASP A O 1
ATOM 616 N N . CYS A 1 94 ? 12.218 1.809 -18.910 1.00 96.38 94 CYS A N 1
ATOM 617 C CA . CYS A 1 94 ? 12.336 0.653 -19.783 1.00 96.38 94 CYS A CA 1
ATOM 618 C C . CYS A 1 94 ? 13.646 0.707 -20.578 1.00 96.38 94 CYS A C 1
ATOM 620 O O . CYS A 1 94 ? 13.942 1.666 -21.295 1.00 96.38 94 CYS A O 1
ATOM 622 N N . GLU A 1 95 ? 14.446 -0.352 -20.487 1.00 96.00 95 GLU A N 1
ATOM 623 C CA . GLU A 1 95 ? 15.743 -0.420 -21.154 1.00 96.00 95 GLU A CA 1
ATOM 624 C C . GLU A 1 95 ? 15.613 -0.662 -22.669 1.00 96.00 95 GLU A C 1
ATOM 626 O O . GLU A 1 95 ? 14.587 -1.115 -23.179 1.00 96.00 95 GLU A O 1
ATOM 631 N N . TYR A 1 96 ? 16.690 -0.351 -23.399 1.00 95.69 96 TYR A N 1
ATOM 632 C CA . TYR A 1 96 ? 16.864 -0.642 -24.831 1.00 95.69 96 TYR A CA 1
ATOM 633 C C . TYR A 1 96 ? 15.718 -0.177 -25.746 1.00 95.69 96 TYR A C 1
ATOM 635 O O . TYR A 1 96 ? 15.400 -0.817 -26.749 1.00 95.69 96 TYR A O 1
ATOM 643 N N . GLY A 1 97 ? 15.128 0.976 -25.426 1.00 91.44 97 GLY A N 1
ATOM 644 C CA . GLY A 1 97 ? 14.060 1.573 -26.228 1.00 91.44 97 GLY A CA 1
ATOM 645 C C . GLY A 1 97 ? 12.698 0.908 -26.032 1.00 91.44 97 GLY A C 1
ATOM 646 O O . GLY A 1 97 ? 11.857 0.997 -26.926 1.00 91.44 97 GLY A O 1
ATOM 647 N N . GLY A 1 98 ? 12.482 0.231 -24.900 1.00 95.75 98 GLY A N 1
ATOM 648 C CA . GLY A 1 98 ? 11.145 -0.169 -24.472 1.00 95.75 98 GLY A CA 1
ATOM 649 C C . GLY A 1 98 ? 10.242 1.038 -24.192 1.00 95.75 98 GLY A C 1
ATOM 650 O O . GLY A 1 98 ? 10.712 2.145 -23.939 1.00 95.75 98 GLY A O 1
ATOM 651 N N . THR A 1 99 ? 8.932 0.818 -24.249 1.00 96.75 99 THR A N 1
ATOM 652 C CA . THR A 1 99 ? 7.909 1.836 -23.956 1.00 96.75 99 THR A CA 1
ATOM 653 C C . THR A 1 99 ? 7.132 1.420 -22.720 1.00 96.75 99 THR A C 1
ATOM 655 O O . THR A 1 99 ? 6.770 0.249 -22.594 1.00 96.75 99 THR A O 1
ATOM 658 N N . CYS A 1 100 ? 6.859 2.353 -21.817 1.00 96.69 100 CYS A N 1
ATOM 659 C CA . CYS A 1 100 ? 6.050 2.078 -20.645 1.00 96.69 100 CYS A CA 1
ATOM 660 C C . CYS A 1 100 ? 4.566 2.103 -21.015 1.00 96.69 100 CYS A C 1
ATOM 662 O O . CYS A 1 100 ? 4.035 3.115 -21.479 1.00 96.69 100 CYS A O 1
ATOM 664 N N . ASP A 1 101 ? 3.870 0.993 -20.794 1.00 95.88 101 ASP A N 1
ATOM 665 C CA . ASP A 1 101 ? 2.416 0.992 -20.844 1.00 95.88 101 ASP A CA 1
ATOM 666 C C . ASP A 1 101 ? 1.871 1.572 -19.537 1.00 95.88 101 ASP A C 1
ATOM 668 O O . ASP A 1 101 ? 1.806 0.896 -18.517 1.00 95.88 101 ASP A O 1
ATOM 672 N N . MET A 1 102 ? 1.427 2.826 -19.580 1.00 94.19 102 MET A N 1
ATOM 673 C CA . MET A 1 102 ? 0.889 3.536 -18.416 1.00 94.19 102 MET A CA 1
ATOM 674 C C . MET A 1 102 ? -0.418 2.945 -17.863 1.00 94.19 102 MET A C 1
ATOM 676 O O . MET A 1 102 ? -0.852 3.358 -16.790 1.00 94.19 102 MET A O 1
ATOM 680 N N . THR A 1 103 ? -1.067 2.012 -18.570 1.00 92.75 103 THR A N 1
ATOM 681 C CA . THR A 1 103 ? -2.257 1.314 -18.057 1.00 92.75 103 THR A CA 1
ATOM 682 C C . THR A 1 103 ? -1.915 0.071 -17.252 1.00 92.75 103 THR A C 1
ATOM 684 O O . THR A 1 103 ? -2.654 -0.273 -16.335 1.00 92.75 103 THR A O 1
ATOM 687 N N . THR A 1 104 ? -0.804 -0.593 -17.568 1.00 93.19 104 THR A N 1
ATOM 688 C CA . THR A 1 104 ? -0.346 -1.796 -16.861 1.00 93.19 104 THR A CA 1
ATOM 689 C C . THR A 1 104 ? 0.900 -1.543 -16.021 1.00 93.19 104 THR A C 1
ATOM 691 O O . THR A 1 104 ? 1.274 -2.405 -15.236 1.00 93.19 104 THR A O 1
ATOM 694 N N . LEU A 1 105 ? 1.544 -0.382 -16.149 1.00 95.81 105 LEU A N 1
ATOM 695 C CA . LEU A 1 105 ? 2.828 -0.038 -15.534 1.00 95.81 105 LEU A CA 1
ATOM 696 C C . LEU A 1 105 ? 3.944 -1.039 -15.883 1.00 95.81 105 LEU A C 1
ATOM 698 O O . LEU A 1 105 ? 4.873 -1.248 -15.100 1.00 95.81 105 LEU A O 1
ATOM 702 N N . MET A 1 106 ? 3.840 -1.693 -17.043 1.00 95.56 106 MET A N 1
ATOM 703 C CA . MET A 1 106 ? 4.804 -2.677 -17.536 1.00 95.56 106 MET A CA 1
ATOM 704 C C . MET A 1 106 ? 5.495 -2.187 -18.804 1.00 95.56 106 MET A C 1
ATOM 706 O O . MET A 1 106 ? 4.910 -1.487 -19.631 1.00 95.56 106 MET A O 1
ATOM 710 N N . CYS A 1 107 ? 6.748 -2.601 -18.982 1.00 96.25 107 CYS A N 1
ATOM 711 C CA . CYS A 1 107 ? 7.502 -2.276 -20.182 1.00 96.25 107 CYS A CA 1
ATOM 712 C C . CYS A 1 107 ? 7.099 -3.163 -21.365 1.00 96.25 107 CYS A C 1
ATOM 714 O O . CYS A 1 107 ? 7.167 -4.393 -21.305 1.00 96.25 107 CYS A O 1
ATOM 716 N N . MET A 1 108 ? 6.760 -2.529 -22.483 1.00 96.81 108 MET A N 1
ATOM 717 C CA . MET A 1 108 ? 6.665 -3.162 -23.794 1.00 96.81 108 MET A CA 1
ATOM 718 C C . MET A 1 108 ? 8.042 -3.148 -24.458 1.00 96.81 108 MET A C 1
ATOM 720 O O . MET A 1 108 ? 8.547 -2.093 -24.847 1.00 96.81 108 MET A O 1
ATOM 724 N N . CYS A 1 109 ? 8.659 -4.321 -24.582 1.00 96.00 109 CYS A N 1
ATOM 725 C CA . CYS A 1 109 ? 10.026 -4.433 -25.083 1.00 96.00 109 CYS A CA 1
ATOM 726 C C . CYS A 1 109 ? 10.124 -4.316 -26.603 1.00 96.00 109 CYS A C 1
ATOM 728 O O . CYS A 1 109 ? 9.312 -4.870 -27.346 1.00 96.00 109 CYS A O 1
ATOM 730 N N . ALA A 1 110 ? 11.178 -3.636 -27.060 1.00 93.75 110 ALA A N 1
ATOM 731 C CA . ALA A 1 110 ? 11.545 -3.596 -28.466 1.00 93.75 110 ALA A CA 1
ATOM 732 C C . ALA A 1 110 ? 11.973 -4.986 -28.975 1.00 93.75 110 ALA A C 1
ATOM 734 O O . ALA A 1 110 ? 12.394 -5.859 -28.211 1.00 93.75 110 ALA A O 1
ATOM 735 N N . THR A 1 111 ? 11.893 -5.185 -30.295 1.00 93.19 111 THR A N 1
ATOM 736 C CA . THR A 1 111 ? 12.313 -6.438 -30.941 1.00 93.19 111 THR A CA 1
ATOM 737 C C . THR A 1 111 ? 13.752 -6.772 -30.552 1.00 93.19 111 THR A C 1
ATOM 739 O O . THR A 1 111 ? 14.642 -5.945 -30.733 1.00 93.19 111 THR A O 1
ATOM 742 N N . GLY A 1 112 ? 13.987 -7.982 -30.044 1.00 92.31 112 GLY A N 1
ATOM 743 C CA . GLY A 1 112 ? 15.313 -8.389 -29.573 1.00 92.31 112 GLY A CA 1
ATOM 744 C C . GLY A 1 112 ? 15.503 -8.329 -28.053 1.00 92.31 112 GLY A C 1
ATOM 745 O O . GLY A 1 112 ? 16.552 -8.764 -27.578 1.00 92.31 112 GLY A O 1
ATOM 746 N N . TYR A 1 113 ? 14.505 -7.872 -27.285 1.00 94.38 113 TYR A N 1
ATOM 747 C CA . TYR A 1 113 ? 14.603 -7.702 -25.829 1.00 94.38 113 TYR A CA 1
ATOM 748 C C . TYR A 1 113 ? 13.423 -8.312 -25.055 1.00 94.38 113 TYR A C 1
ATOM 750 O O . TYR A 1 113 ? 12.324 -8.485 -25.582 1.00 94.38 113 TYR A O 1
ATOM 758 N N . THR A 1 114 ? 13.660 -8.664 -23.790 1.00 93.06 114 THR A N 1
ATOM 759 C CA . THR A 1 114 ? 12.695 -9.273 -22.864 1.00 93.06 114 THR A CA 1
ATOM 760 C C . THR A 1 114 ? 13.020 -8.936 -21.398 1.00 93.06 114 THR A C 1
ATOM 762 O O . THR A 1 114 ? 14.032 -8.298 -21.097 1.00 93.06 114 THR A O 1
ATOM 765 N N . GLY A 1 115 ? 12.166 -9.386 -20.476 1.00 91.25 115 GLY A N 1
ATOM 766 C CA . GLY A 1 115 ? 12.222 -9.084 -19.043 1.00 91.25 115 GLY A CA 1
ATOM 767 C C . GLY A 1 115 ? 11.283 -7.943 -18.643 1.00 91.25 115 GLY A C 1
ATOM 768 O O . GLY A 1 115 ? 10.790 -7.210 -19.493 1.00 91.25 115 GLY A O 1
ATOM 769 N N . THR A 1 116 ? 11.044 -7.785 -17.339 1.00 92.25 116 THR A N 1
ATOM 770 C CA . THR A 1 116 ? 10.099 -6.789 -16.789 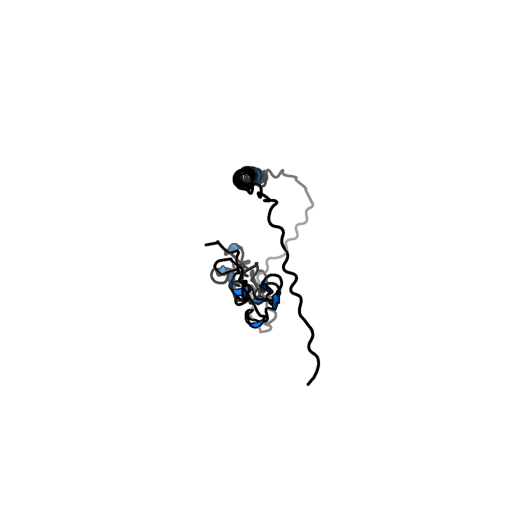1.00 92.25 116 THR A CA 1
ATOM 771 C C . THR A 1 116 ? 10.484 -5.346 -17.113 1.00 92.25 116 THR A C 1
ATOM 773 O O . THR A 1 116 ? 9.605 -4.518 -17.311 1.00 92.25 116 THR A O 1
ATOM 776 N N . THR A 1 117 ? 11.784 -5.061 -17.210 1.00 93.69 117 THR A N 1
ATOM 777 C CA . THR A 1 117 ? 12.346 -3.754 -17.593 1.00 93.69 117 THR A CA 1
ATOM 778 C C . THR A 1 117 ? 13.010 -3.779 -18.973 1.00 93.69 117 THR A C 1
ATOM 780 O O . THR A 1 117 ? 13.735 -2.858 -19.327 1.00 93.69 117 THR A O 1
ATOM 783 N N . CYS A 1 118 ? 12.809 -4.844 -19.758 1.00 95.31 118 CYS A N 1
ATOM 784 C CA . CYS A 1 118 ? 13.433 -5.055 -21.072 1.00 95.31 118 CYS A CA 1
ATOM 785 C C . CYS A 1 118 ? 14.965 -5.179 -21.090 1.00 95.31 118 CYS A C 1
ATOM 787 O O . CYS A 1 118 ? 15.565 -5.161 -22.161 1.00 95.31 118 CYS A O 1
ATOM 789 N N . GLY A 1 119 ? 15.608 -5.381 -19.936 1.00 94.12 119 GLY A N 1
ATOM 790 C CA . GLY A 1 119 ? 17.071 -5.428 -19.835 1.00 94.12 119 GLY A CA 1
ATOM 791 C C . GLY A 1 119 ? 17.752 -6.685 -20.396 1.00 94.12 119 GLY A C 1
ATOM 792 O O . GLY A 1 119 ? 18.978 -6.788 -20.382 1.00 94.12 119 GLY A O 1
ATOM 793 N N . THR A 1 120 ? 16.990 -7.673 -20.879 1.00 93.56 120 THR A N 1
ATOM 794 C CA . THR A 1 120 ? 17.541 -8.959 -21.338 1.00 93.56 120 THR A CA 1
ATOM 795 C C . THR A 1 120 ? 17.450 -9.085 -22.854 1.00 93.56 120 THR A C 1
ATOM 797 O O . THR A 1 120 ? 16.357 -9.144 -23.404 1.00 93.56 120 THR A O 1
ATOM 800 N N . GLY A 1 121 ? 18.587 -9.185 -23.544 1.00 90.56 121 GLY A N 1
ATOM 801 C CA . GLY A 1 121 ? 18.611 -9.477 -24.980 1.00 90.56 121 GLY A CA 1
ATOM 802 C C . GLY A 1 121 ? 18.255 -10.938 -25.271 1.00 90.56 121 GLY A C 1
ATOM 803 O O . GLY A 1 121 ? 18.822 -11.852 -24.666 1.00 90.56 121 GLY A O 1
ATOM 804 N N . ILE A 1 122 ? 17.356 -11.185 -26.223 1.00 87.00 122 ILE A N 1
ATOM 805 C CA . ILE A 1 122 ? 17.115 -12.540 -26.737 1.00 87.00 122 ILE A CA 1
ATOM 806 C C . ILE A 1 122 ? 18.268 -12.924 -27.665 1.00 87.00 122 ILE A C 1
ATOM 808 O O . ILE A 1 122 ? 18.360 -12.476 -28.802 1.00 87.00 122 ILE A O 1
ATOM 812 N N . SER A 1 123 ? 19.177 -13.763 -27.167 1.00 76.00 123 SER A N 1
ATOM 813 C CA . SER A 1 123 ? 20.178 -14.407 -28.016 1.00 76.00 123 SER A CA 1
ATOM 814 C C . SER A 1 123 ? 19.512 -15.529 -28.809 1.00 76.00 123 SER A C 1
ATOM 816 O O . SER A 1 123 ? 19.050 -16.511 -28.222 1.00 76.00 123 SER A O 1
ATOM 818 N N . ASP A 1 124 ? 19.485 -15.387 -30.135 1.00 59.00 124 ASP A N 1
ATOM 819 C CA . ASP A 1 124 ? 19.013 -16.389 -31.093 1.00 59.00 124 ASP A CA 1
ATOM 820 C C . ASP A 1 124 ? 19.742 -17.731 -30.910 1.00 59.00 124 ASP A C 1
ATOM 822 O O . ASP A 1 124 ? 20.730 -18.037 -31.573 1.00 59.00 124 ASP A O 1
ATOM 826 N N . THR A 1 125 ? 19.250 -18.576 -30.010 1.00 55.09 125 THR A N 1
ATOM 827 C CA . THR A 1 125 ? 19.711 -19.967 -29.873 1.00 55.09 125 THR A CA 1
ATOM 828 C C . THR A 1 125 ? 18.689 -20.975 -30.391 1.00 55.09 125 THR A C 1
ATOM 830 O O . THR A 1 125 ? 18.902 -22.177 -30.270 1.00 55.09 125 THR A O 1
ATOM 833 N N . THR A 1 126 ? 17.626 -20.515 -31.067 1.00 51.12 126 THR A N 1
ATOM 834 C CA . THR A 1 126 ? 16.623 -21.398 -31.703 1.00 51.12 126 THR A CA 1
ATOM 835 C C . THR A 1 126 ? 16.548 -21.276 -33.232 1.00 51.12 126 THR A C 1
ATOM 837 O O . THR A 1 126 ? 15.740 -21.951 -33.859 1.00 51.12 126 THR A O 1
ATOM 840 N N . THR A 1 127 ? 17.457 -20.548 -33.887 1.00 47.19 127 THR A N 1
ATOM 841 C CA . THR A 1 127 ? 17.516 -20.534 -35.362 1.00 47.19 127 THR A CA 1
ATOM 842 C C . THR A 1 127 ? 18.772 -21.232 -35.873 1.00 47.19 127 THR A C 1
ATOM 844 O O . THR A 1 127 ? 19.616 -20.650 -36.549 1.00 47.19 127 THR A O 1
ATOM 847 N N . LYS A 1 128 ? 18.887 -22.542 -35.613 1.00 54.62 128 LYS A N 1
ATOM 848 C CA . LYS A 1 128 ? 19.689 -23.416 -36.484 1.00 54.62 128 LYS A CA 1
ATOM 849 C C . LYS A 1 128 ? 18.849 -23.752 -37.720 1.00 54.62 128 LYS A C 1
ATOM 851 O O . LYS A 1 128 ? 18.319 -24.849 -37.847 1.00 54.62 128 LYS A O 1
ATOM 856 N N . GLY A 1 129 ? 18.715 -22.771 -38.609 1.00 49.31 129 GLY A N 1
ATOM 857 C CA . GLY A 1 129 ? 17.921 -22.851 -39.834 1.00 49.31 129 GLY A CA 1
ATOM 858 C C . GLY A 1 129 ? 18.498 -21.968 -40.939 1.00 49.31 129 GLY A C 1
ATOM 859 O O . GLY A 1 129 ? 17.928 -20.946 -41.272 1.00 49.31 129 GLY A O 1
ATOM 860 N N . THR A 1 130 ? 19.658 -22.378 -41.458 1.00 49.44 130 THR A N 1
ATOM 861 C CA . THR A 1 130 ? 20.168 -22.175 -42.832 1.00 49.44 130 THR A CA 1
ATOM 862 C C . THR A 1 130 ? 20.020 -20.815 -43.559 1.00 49.44 130 THR A C 1
ATOM 864 O O . THR A 1 130 ? 18.984 -20.504 -44.127 1.00 49.44 130 THR A O 1
ATOM 867 N N . ILE A 1 131 ? 21.199 -20.190 -43.733 1.00 55.44 131 ILE A N 1
ATOM 868 C CA . ILE A 1 131 ? 21.744 -19.432 -44.887 1.00 55.44 131 ILE A CA 1
ATOM 869 C C . ILE A 1 131 ? 21.190 -18.026 -45.197 1.00 55.44 131 ILE A C 1
ATOM 871 O O . ILE A 1 131 ? 20.164 -17.858 -45.843 1.00 55.44 131 ILE A O 1
ATOM 875 N N . GLY A 1 132 ? 22.045 -17.032 -44.926 1.00 44.72 132 GLY A N 1
ATOM 876 C CA . GLY A 1 132 ? 22.128 -15.751 -45.636 1.00 44.72 132 GLY A CA 1
ATOM 877 C C . GLY A 1 132 ? 23.308 -14.914 -45.112 1.00 44.72 132 GLY A C 1
ATOM 878 O O . GLY A 1 132 ? 23.229 -14.449 -43.978 1.00 44.72 132 GLY A O 1
ATOM 879 N N . PRO A 1 133 ? 24.425 -14.750 -45.854 1.00 60.50 133 PRO A N 1
ATOM 880 C CA . PRO A 1 133 ? 25.597 -14.029 -45.369 1.00 60.50 133 PRO A CA 1
ATOM 881 C C . PRO A 1 133 ? 25.552 -12.557 -45.792 1.00 60.50 133 PRO A C 1
ATOM 883 O O . PRO A 1 133 ? 25.491 -12.273 -46.979 1.00 60.50 133 PRO A O 1
ATOM 886 N N . THR A 1 134 ? 25.725 -11.636 -44.846 1.00 48.19 134 THR A N 1
ATOM 887 C CA . THR A 1 134 ? 26.571 -10.450 -45.055 1.00 48.19 134 THR A CA 1
ATOM 888 C C . THR A 1 134 ? 27.122 -9.997 -43.713 1.00 48.19 134 THR A C 1
ATOM 890 O O . THR A 1 134 ? 26.467 -9.341 -42.911 1.00 48.19 134 THR A O 1
ATOM 893 N N . SER A 1 135 ? 28.364 -10.404 -43.500 1.00 55.06 135 SER A N 1
ATOM 894 C CA . SER A 1 135 ? 29.317 -9.890 -42.535 1.00 55.06 135 SER A CA 1
ATOM 895 C C . SER A 1 135 ? 29.575 -8.395 -42.726 1.00 55.06 135 SER A C 1
ATOM 897 O O . SER A 1 135 ? 29.945 -7.978 -43.825 1.00 55.06 135 SER A O 1
ATOM 899 N N . GLN A 1 136 ? 29.547 -7.636 -41.635 1.00 40.22 136 GLN A N 1
ATOM 900 C CA . GLN A 1 136 ? 30.502 -6.551 -41.415 1.00 40.22 136 GLN A CA 1
ATOM 901 C C . GLN A 1 136 ? 30.762 -6.413 -39.914 1.00 40.22 136 GLN A C 1
ATOM 903 O O . GLN A 1 136 ? 30.038 -5.755 -39.177 1.00 40.22 136 GLN A O 1
ATOM 908 N N . ALA A 1 137 ? 31.815 -7.100 -39.477 1.00 54.84 137 ALA A N 1
ATOM 909 C CA . ALA A 1 137 ? 32.545 -6.750 -38.273 1.00 54.84 137 ALA A CA 1
ATOM 910 C C . ALA A 1 137 ? 33.487 -5.580 -38.604 1.00 54.84 137 ALA A C 1
ATOM 912 O O . ALA A 1 137 ? 34.155 -5.636 -39.641 1.00 54.84 137 ALA A O 1
ATOM 913 N N . PRO A 1 138 ? 33.628 -4.568 -37.739 1.00 54.50 138 PRO A N 1
ATOM 914 C CA . PRO A 1 138 ? 34.835 -3.770 -37.687 1.00 54.50 138 PRO A CA 1
ATOM 915 C C . PRO A 1 138 ? 35.871 -4.464 -36.798 1.00 54.50 138 PRO A C 1
ATOM 917 O O . PRO A 1 138 ? 35.598 -4.948 -35.702 1.00 54.50 138 PRO A O 1
ATOM 920 N N . THR A 1 139 ? 37.074 -4.517 -37.344 1.00 46.47 139 THR A N 1
ATOM 921 C CA . THR A 1 139 ? 38.307 -5.090 -36.823 1.00 46.47 139 THR A CA 1
ATOM 922 C C . THR A 1 139 ? 38.781 -4.453 -35.519 1.00 46.47 139 THR A C 1
ATOM 924 O O . THR A 1 139 ? 38.765 -3.236 -35.351 1.00 46.47 139 THR A O 1
ATOM 927 N N . SER A 1 140 ? 39.314 -5.309 -34.653 1.00 48.06 140 SER A N 1
ATOM 928 C CA . SER A 1 140 ? 40.175 -5.016 -33.510 1.00 48.06 140 SER A CA 1
ATOM 929 C C . SER A 1 140 ? 41.327 -4.061 -33.854 1.00 48.06 140 SER A C 1
ATOM 931 O O . SER A 1 140 ? 42.207 -4.411 -34.641 1.00 48.06 140 SER A O 1
ATOM 933 N N . GLY A 1 141 ? 41.348 -2.892 -33.211 1.00 44.81 141 GLY A N 1
ATOM 934 C CA . GLY A 1 141 ? 42.520 -2.030 -33.075 1.00 44.81 141 GLY A CA 1
ATOM 935 C C . GLY A 1 141 ? 43.041 -2.110 -31.642 1.00 44.81 141 GLY A C 1
ATOM 936 O O . GLY A 1 141 ? 42.385 -1.643 -30.716 1.00 44.81 141 GLY A O 1
ATOM 937 N N . ILE A 1 142 ? 44.203 -2.734 -31.467 1.00 58.72 142 ILE A N 1
ATOM 938 C CA . ILE A 1 142 ? 44.978 -2.712 -30.225 1.00 58.72 142 ILE A CA 1
ATOM 939 C C . ILE A 1 142 ? 45.715 -1.368 -30.190 1.00 58.72 142 ILE A C 1
ATOM 941 O O . ILE A 1 142 ? 46.570 -1.127 -31.039 1.00 58.72 142 ILE A O 1
ATOM 945 N N . SER A 1 143 ? 45.404 -0.520 -29.210 1.00 49.28 143 SER A N 1
ATOM 946 C CA . SER A 1 143 ? 46.267 0.589 -28.787 1.00 49.28 143 SER A CA 1
ATOM 947 C C . SER A 1 143 ? 46.469 0.483 -27.285 1.00 49.28 143 SER A C 1
ATOM 949 O O . SER A 1 143 ? 45.592 0.811 -26.492 1.00 49.28 143 SER A O 1
ATOM 951 N N . ASP A 1 144 ? 47.640 -0.022 -26.927 1.00 48.56 144 ASP A N 1
ATOM 952 C CA . ASP A 1 144 ? 48.192 -0.021 -25.583 1.00 48.56 144 ASP A CA 1
ATOM 953 C C . ASP A 1 144 ? 48.885 1.332 -25.339 1.00 48.56 144 ASP A C 1
ATOM 955 O O . ASP A 1 144 ? 49.798 1.700 -26.087 1.00 48.56 144 ASP A O 1
ATOM 959 N N . ARG A 1 145 ? 48.441 2.092 -24.327 1.00 56.47 145 ARG A N 1
ATOM 960 C CA . ARG A 1 145 ? 49.284 3.063 -23.607 1.00 56.47 145 ARG A CA 1
ATOM 961 C C . ARG A 1 145 ? 48.663 3.489 -22.270 1.00 56.47 145 ARG A C 1
ATOM 963 O O . ARG A 1 145 ? 47.788 4.342 -22.202 1.00 56.47 145 ARG A O 1
ATOM 970 N N . THR A 1 146 ? 49.138 2.820 -21.226 1.00 47.41 146 THR A N 1
ATOM 971 C CA . THR A 1 146 ? 49.662 3.362 -19.956 1.00 47.41 146 THR A CA 1
ATOM 972 C C . THR A 1 146 ? 49.075 4.688 -19.425 1.00 47.41 146 THR A C 1
ATOM 974 O O . THR A 1 146 ? 49.358 5.761 -19.944 1.00 47.41 146 THR A O 1
ATOM 977 N N . THR A 1 147 ? 48.334 4.555 -18.318 1.00 52.31 147 THR A N 1
ATOM 978 C CA . THR A 1 147 ? 48.085 5.484 -17.190 1.00 52.31 147 THR A CA 1
ATOM 979 C C . THR A 1 147 ? 48.617 6.921 -17.253 1.00 52.31 147 THR A C 1
ATOM 981 O O . THR A 1 147 ? 49.825 7.133 -17.164 1.00 52.31 147 THR A O 1
ATOM 984 N N . GLU A 1 148 ? 47.698 7.881 -17.100 1.00 53.25 148 GLU A N 1
ATOM 985 C CA . GLU A 1 148 ? 47.938 9.104 -16.327 1.00 53.25 148 GLU A CA 1
ATOM 986 C C . GLU A 1 148 ? 46.672 9.458 -15.529 1.00 53.25 148 GLU A C 1
ATOM 988 O O . GLU A 1 148 ? 45.597 9.680 -16.084 1.00 53.25 148 GLU A O 1
ATOM 993 N N . ALA A 1 149 ? 46.781 9.411 -14.200 1.00 52.75 149 ALA A N 1
ATOM 994 C CA . ALA A 1 149 ? 45.729 9.831 -13.288 1.00 52.75 149 ALA A CA 1
ATOM 995 C C . ALA A 1 149 ? 45.772 11.358 -13.171 1.00 52.75 149 ALA A C 1
ATOM 997 O O . ALA A 1 149 ? 46.577 11.905 -12.417 1.00 52.75 149 ALA A O 1
ATOM 998 N N . THR A 1 150 ? 44.905 12.045 -13.909 1.00 41.22 150 THR A N 1
ATOM 999 C CA . THR A 1 150 ? 44.636 13.469 -13.698 1.00 41.22 150 THR A CA 1
ATOM 1000 C C . THR A 1 150 ? 43.366 13.595 -12.865 1.00 41.22 150 THR A C 1
ATOM 1002 O O . THR A 1 150 ? 42.268 13.272 -13.308 1.00 41.22 150 THR A O 1
ATOM 1005 N N . ILE A 1 151 ? 43.546 14.021 -11.616 1.00 55.78 151 ILE A N 1
ATOM 1006 C CA . ILE A 1 151 ? 42.474 14.428 -10.711 1.00 55.78 151 ILE A CA 1
ATOM 1007 C C . ILE A 1 151 ? 41.970 15.790 -11.195 1.00 55.78 151 ILE A C 1
ATOM 1009 O O . ILE A 1 151 ? 42.658 16.792 -11.012 1.00 55.78 151 ILE A O 1
ATOM 1013 N N . GLU A 1 152 ? 40.776 15.835 -11.784 1.00 51.94 152 GLU A N 1
ATOM 1014 C CA . GLU A 1 152 ? 40.011 17.078 -11.904 1.00 51.94 152 GLU A CA 1
ATOM 1015 C C . GLU A 1 152 ? 38.990 17.166 -10.757 1.00 51.94 152 GLU A C 1
ATOM 1017 O O . GLU A 1 152 ? 38.291 16.188 -10.473 1.00 51.94 152 GLU A O 1
ATOM 1022 N N . PRO A 1 153 ? 38.900 18.310 -10.055 1.00 43.50 153 PRO A N 1
ATOM 1023 C CA . PRO A 1 153 ? 37.959 18.490 -8.966 1.00 43.50 153 PRO A CA 1
ATOM 1024 C C . PRO A 1 153 ? 36.545 18.640 -9.527 1.00 43.50 153 PRO A C 1
ATOM 1026 O O . PRO A 1 153 ? 36.189 19.644 -10.142 1.00 43.50 153 PRO A O 1
ATOM 1029 N N . SER A 1 154 ? 35.717 17.642 -9.248 1.00 44.28 154 SER A N 1
ATOM 1030 C CA . SER A 1 154 ? 34.264 17.718 -9.303 1.00 44.28 154 SER A CA 1
ATOM 1031 C C . SER A 1 154 ? 33.769 18.921 -8.493 1.00 44.28 154 SER A C 1
ATOM 1033 O O . SER A 1 154 ? 33.606 18.834 -7.274 1.00 44.28 154 SER A O 1
ATOM 1035 N N . SER A 1 155 ? 33.475 20.044 -9.153 1.00 55.16 155 SER A N 1
ATOM 1036 C CA . SER A 1 155 ? 32.620 21.091 -8.586 1.00 55.16 155 SER A CA 1
ATOM 1037 C C . SER A 1 155 ? 31.143 20.680 -8.693 1.00 55.16 155 SER A C 1
ATOM 1039 O O . SER A 1 155 ? 30.302 21.424 -9.196 1.00 55.16 155 SER A O 1
ATOM 1041 N N . GLN A 1 156 ? 30.806 19.479 -8.223 1.00 50.12 156 GLN A N 1
ATOM 1042 C CA . GLN A 1 156 ? 29.442 19.175 -7.814 1.00 50.12 156 GLN A CA 1
ATOM 1043 C C . GLN A 1 156 ? 29.308 19.605 -6.354 1.00 50.12 156 GLN A C 1
ATOM 1045 O O . GLN A 1 156 ? 29.646 18.871 -5.428 1.00 50.12 156 GLN A O 1
ATOM 1050 N N . ALA A 1 157 ? 28.810 20.824 -6.149 1.00 53.34 157 ALA A N 1
ATOM 1051 C CA . ALA A 1 157 ? 28.180 21.157 -4.882 1.00 53.34 157 ALA A CA 1
ATOM 1052 C C . ALA A 1 157 ? 27.012 20.170 -4.675 1.00 53.34 157 ALA A C 1
ATOM 1054 O O . ALA A 1 157 ? 26.193 19.999 -5.583 1.00 53.34 157 ALA A O 1
ATOM 1055 N N . PRO A 1 158 ? 26.934 19.477 -3.532 1.00 49.78 158 PRO A N 1
ATOM 1056 C CA . PRO A 1 158 ? 25.925 18.454 -3.331 1.00 49.78 158 PRO A CA 1
ATOM 1057 C C . PRO A 1 158 ? 24.535 19.094 -3.195 1.00 49.78 158 PRO A C 1
ATOM 1059 O O . PRO A 1 158 ? 24.291 19.899 -2.295 1.00 49.78 158 PRO A O 1
ATOM 1062 N N . LEU A 1 159 ? 23.589 18.673 -4.044 1.00 51.31 159 LEU A N 1
ATOM 1063 C CA . LEU A 1 159 ? 22.153 18.974 -3.921 1.00 51.31 159 LEU A CA 1
ATOM 1064 C C . LEU A 1 159 ? 21.510 18.405 -2.631 1.00 51.31 159 LEU A C 1
ATOM 1066 O O . LEU A 1 159 ? 20.317 18.588 -2.410 1.00 51.31 159 LEU A O 1
ATOM 1070 N N . SER A 1 160 ? 22.268 17.743 -1.750 1.00 53.12 160 SER A N 1
ATOM 1071 C CA . SER A 1 160 ? 21.766 17.143 -0.505 1.00 53.12 160 SER A CA 1
ATOM 1072 C C . SER A 1 160 ? 21.678 18.104 0.690 1.00 53.12 160 SER A C 1
ATOM 1074 O O . SER A 1 160 ? 21.188 17.708 1.746 1.00 53.12 160 SER A O 1
ATOM 1076 N N . VAL A 1 161 ? 22.118 19.364 0.557 1.00 50.47 161 VAL A N 1
ATOM 1077 C CA . VAL A 1 161 ? 22.115 20.339 1.672 1.00 50.47 161 VAL A CA 1
ATOM 1078 C C . VAL A 1 161 ? 20.877 21.254 1.669 1.00 50.47 161 VAL A C 1
ATOM 1080 O O . VAL A 1 161 ? 20.550 21.843 2.696 1.00 50.47 161 VAL A O 1
ATOM 1083 N N . LEU A 1 162 ? 20.118 21.339 0.567 1.00 51.28 162 LEU A N 1
ATOM 1084 C CA . LEU A 1 162 ? 18.851 22.095 0.554 1.00 51.28 162 LEU A CA 1
ATOM 1085 C C . LEU A 1 162 ? 17.677 21.334 1.198 1.00 51.28 162 LEU A C 1
ATOM 1087 O O . LEU A 1 162 ? 16.738 21.962 1.687 1.00 51.28 162 LEU A O 1
ATOM 1091 N N . SER A 1 163 ? 17.729 20.002 1.267 1.00 52.38 163 SER A N 1
ATOM 1092 C CA . SER A 1 163 ? 16.653 19.172 1.834 1.00 52.38 163 SER A CA 1
ATOM 1093 C C . SER A 1 163 ? 16.674 19.106 3.364 1.00 52.38 163 SER A C 1
ATOM 1095 O O . SER A 1 163 ? 15.625 18.947 3.984 1.00 52.38 163 SER A O 1
ATOM 1097 N N . THR A 1 164 ? 17.830 19.280 4.010 1.00 53.44 164 THR A N 1
ATOM 1098 C CA . THR A 1 164 ? 17.925 19.262 5.482 1.00 53.44 164 THR A CA 1
ATOM 1099 C C . THR A 1 164 ? 17.343 20.522 6.125 1.00 53.44 164 THR A C 1
ATOM 1101 O O . THR A 1 164 ? 16.803 20.446 7.228 1.00 53.44 164 THR A O 1
ATOM 1104 N N . LEU A 1 165 ? 17.344 21.662 5.425 1.00 51.56 165 LEU A N 1
ATOM 1105 C CA . LEU A 1 165 ? 16.690 22.889 5.899 1.00 51.56 165 LEU A CA 1
ATOM 1106 C C . LEU A 1 165 ? 15.159 22.854 5.724 1.00 51.56 165 LEU A C 1
ATOM 1108 O O . LEU A 1 165 ? 14.443 23.414 6.553 1.00 51.56 165 LEU A O 1
ATOM 1112 N N . ALA A 1 166 ? 14.641 22.138 4.718 1.00 51.62 166 ALA A N 1
ATOM 1113 C CA . ALA A 1 166 ? 13.198 21.933 4.544 1.00 51.62 166 ALA A CA 1
ATOM 1114 C C . ALA A 1 166 ? 12.603 20.996 5.616 1.00 51.62 166 ALA A C 1
ATOM 1116 O O . ALA A 1 166 ? 11.494 21.224 6.098 1.00 51.62 166 ALA A O 1
ATOM 1117 N N . ILE A 1 167 ? 13.369 19.993 6.059 1.00 54.09 167 ILE A N 1
ATOM 1118 C CA . ILE A 1 167 ? 12.991 19.093 7.159 1.00 54.09 167 ILE A CA 1
ATOM 1119 C C . ILE A 1 167 ? 12.924 19.877 8.483 1.00 54.09 167 ILE A C 1
ATOM 1121 O O . ILE A 1 167 ? 11.930 19.800 9.196 1.00 54.09 167 ILE A O 1
ATOM 1125 N N . ILE A 1 168 ? 13.898 20.735 8.798 1.00 54.41 168 ILE A N 1
ATOM 1126 C CA . ILE A 1 168 ? 13.856 21.525 10.046 1.00 54.41 168 ILE A CA 1
ATOM 1127 C C . ILE A 1 168 ? 12.663 22.509 10.066 1.00 54.41 168 ILE A C 1
ATOM 1129 O O . ILE A 1 168 ? 12.063 22.717 11.121 1.00 54.41 168 ILE A O 1
ATOM 1133 N N . GLY A 1 169 ? 12.245 23.050 8.914 1.00 54.34 169 GLY A N 1
ATOM 1134 C CA . GLY A 1 169 ? 11.063 23.921 8.808 1.00 54.34 169 GLY A CA 1
ATOM 1135 C C . GLY A 1 169 ? 9.717 23.203 8.994 1.00 54.34 169 GLY A C 1
ATOM 1136 O O . GLY A 1 169 ? 8.827 23.727 9.665 1.00 54.34 169 GLY A O 1
ATOM 1137 N N . ILE A 1 170 ? 9.569 21.987 8.461 1.00 56.81 170 ILE A N 1
ATOM 1138 C CA . ILE A 1 170 ? 8.327 21.198 8.566 1.00 56.81 170 ILE A CA 1
ATOM 1139 C C . ILE A 1 170 ? 8.210 20.543 9.951 1.00 56.81 170 ILE A C 1
ATOM 1141 O O . ILE A 1 170 ? 7.131 20.553 10.549 1.00 56.81 170 ILE A O 1
ATOM 1145 N N . TYR A 1 171 ? 9.316 20.043 10.516 1.00 56.12 171 TYR A N 1
ATOM 1146 C CA . TYR A 1 171 ? 9.334 19.476 11.868 1.00 56.12 171 TYR A CA 1
ATOM 1147 C C . TYR A 1 171 ? 9.245 20.560 12.952 1.00 56.12 171 TYR A C 1
ATOM 1149 O O . TYR A 1 171 ? 8.583 20.338 13.958 1.00 56.12 171 TYR A O 1
ATOM 1157 N N . GLY A 1 172 ? 9.805 21.759 12.750 1.00 58.09 172 GLY A N 1
ATOM 1158 C CA . GLY A 1 172 ? 9.652 22.877 13.691 1.00 58.09 172 GLY A CA 1
ATOM 1159 C C . GLY A 1 172 ? 8.206 23.378 13.805 1.00 58.09 172 GLY A C 1
ATOM 1160 O O . GLY A 1 172 ? 7.710 23.592 14.912 1.00 58.09 172 GLY A O 1
ATOM 1161 N N . GLY A 1 173 ? 7.497 23.492 12.674 1.00 63.41 173 GLY A N 1
ATOM 1162 C CA . GLY A 1 173 ? 6.071 23.842 12.648 1.00 63.41 173 GLY A CA 1
ATOM 1163 C C . GLY A 1 173 ? 5.173 22.732 13.199 1.00 63.41 173 GLY A C 1
ATOM 1164 O O . GLY A 1 173 ? 4.252 23.008 13.967 1.00 63.41 173 GLY A O 1
ATOM 1165 N N . SER A 1 174 ? 5.481 21.473 12.877 1.00 73.44 174 SER A N 1
ATOM 1166 C CA . SER A 1 174 ? 4.730 20.308 13.364 1.00 73.44 174 SER A CA 1
ATOM 1167 C C . SER A 1 174 ? 4.925 20.082 14.861 1.00 73.44 174 SER A C 1
ATOM 1169 O O . SER A 1 174 ? 3.963 19.794 15.561 1.00 73.44 174 SER A O 1
ATOM 1171 N N . VAL A 1 175 ? 6.135 20.279 15.392 1.00 80.12 175 VAL A N 1
ATOM 1172 C CA . VAL A 1 175 ? 6.400 20.189 16.836 1.00 80.12 175 VAL A CA 1
ATOM 1173 C C . VAL A 1 175 ? 5.705 21.327 17.580 1.00 80.12 175 VAL A C 1
ATOM 1175 O O . VAL A 1 175 ? 5.093 21.072 18.613 1.00 80.12 175 VAL A O 1
ATOM 1178 N N . LEU A 1 176 ? 5.707 22.555 17.049 1.00 81.06 176 LEU A N 1
ATOM 1179 C CA . LEU A 1 176 ? 4.957 23.665 17.647 1.00 81.06 176 LEU A CA 1
ATOM 1180 C C . LEU A 1 176 ? 3.443 23.397 17.638 1.00 81.06 176 LEU A C 1
ATOM 1182 O O . LEU A 1 176 ? 2.777 23.655 18.638 1.00 81.06 176 LEU A O 1
ATOM 1186 N N . LEU A 1 177 ? 2.911 22.830 16.550 1.00 82.69 177 LEU A N 1
ATOM 1187 C CA . LEU A 1 177 ? 1.510 22.418 16.443 1.00 82.69 177 LEU A CA 1
ATOM 1188 C C . LEU A 1 177 ? 1.174 21.311 17.452 1.00 82.69 177 LEU A C 1
ATOM 1190 O O . LEU A 1 177 ? 0.173 21.413 18.155 1.00 82.69 177 LEU A O 1
ATOM 1194 N N . ILE A 1 178 ? 2.021 20.287 17.573 1.00 84.31 178 ILE A N 1
ATOM 1195 C CA . ILE A 1 178 ? 1.855 19.194 18.541 1.00 84.31 178 ILE A CA 1
ATOM 1196 C C . ILE A 1 178 ? 1.894 19.741 19.971 1.00 84.31 178 ILE A C 1
ATOM 1198 O O . ILE A 1 178 ? 1.024 19.408 20.770 1.00 84.31 178 ILE A O 1
ATOM 1202 N N . VAL A 1 179 ? 2.839 20.628 20.296 1.00 86.56 179 VAL A N 1
ATOM 1203 C CA . VAL A 1 179 ? 2.915 21.279 21.615 1.00 86.56 179 VAL A CA 1
ATOM 1204 C C . VAL A 1 179 ? 1.661 22.115 21.883 1.00 86.56 179 VAL A C 1
ATOM 1206 O O . VAL A 1 179 ? 1.113 22.048 22.981 1.00 86.56 179 VAL A O 1
ATOM 1209 N N . LEU A 1 180 ? 1.153 22.848 20.888 1.00 88.56 180 LEU A N 1
ATOM 1210 C CA . LEU A 1 180 ? -0.079 23.628 21.012 1.00 88.56 180 LEU A CA 1
ATOM 1211 C C . LEU A 1 180 ? -1.301 22.724 21.240 1.00 88.56 180 LEU A C 1
ATOM 1213 O O . LEU A 1 180 ? -2.106 23.004 22.124 1.00 88.56 180 LEU A O 1
ATOM 1217 N N . ILE A 1 181 ? -1.409 21.610 20.509 1.00 88.19 181 ILE A N 1
ATOM 1218 C CA . ILE A 1 181 ? -2.467 20.605 20.688 1.00 88.19 181 ILE A CA 1
ATOM 1219 C C . ILE A 1 181 ? -2.386 19.993 22.092 1.00 88.19 181 ILE A C 1
ATOM 1221 O O . ILE A 1 181 ? -3.401 19.924 22.782 1.00 88.19 181 ILE A O 1
ATOM 1225 N N . VAL A 1 182 ? -1.194 19.613 22.561 1.00 89.94 182 VAL A N 1
ATOM 1226 C CA . VAL A 1 182 ? -0.991 19.062 23.911 1.00 89.94 182 VAL A CA 1
ATOM 1227 C C . VAL A 1 182 ? -1.378 20.080 24.987 1.00 89.94 182 VAL A C 1
ATOM 1229 O O . VAL A 1 182 ? -2.066 19.722 25.942 1.00 89.94 182 VAL A O 1
ATOM 1232 N N . LEU A 1 183 ? -1.015 21.356 24.827 1.00 92.25 183 LEU A N 1
ATOM 1233 C CA . LEU A 1 183 ? -1.419 22.418 25.753 1.00 92.25 183 LEU A CA 1
ATOM 1234 C C . LEU A 1 183 ? -2.936 22.638 25.751 1.00 92.25 183 LEU A C 1
ATOM 1236 O O . LEU A 1 183 ? -3.526 22.761 26.823 1.00 92.25 183 LEU A O 1
ATOM 1240 N N . ILE A 1 184 ? -3.583 22.633 24.583 1.00 90.50 184 ILE A N 1
ATOM 1241 C CA . ILE A 1 184 ? -5.045 22.739 24.474 1.00 90.50 184 ILE A CA 1
ATOM 1242 C C . ILE A 1 184 ? -5.714 21.560 25.187 1.00 90.50 184 ILE A C 1
ATOM 1244 O O . ILE A 1 184 ? -6.630 21.770 25.981 1.00 90.50 184 ILE A O 1
ATOM 1248 N N . VAL A 1 185 ? -5.234 20.333 24.975 1.00 89.50 185 VAL A N 1
ATOM 1249 C CA . VAL A 1 185 ? -5.759 19.134 25.645 1.00 89.50 185 VAL A CA 1
ATOM 1250 C C . VAL A 1 185 ? -5.576 19.227 27.162 1.00 89.50 185 VAL A C 1
ATOM 1252 O O . VAL A 1 185 ? -6.528 18.975 27.898 1.00 89.50 185 VAL A O 1
ATOM 1255 N N . LEU A 1 186 ? -4.410 19.657 27.653 1.00 90.19 186 LEU A N 1
ATOM 1256 C CA . LEU A 1 186 ? -4.171 19.855 29.088 1.00 90.19 186 LEU A CA 1
ATOM 1257 C C . LEU A 1 186 ? -5.091 20.926 29.686 1.00 90.19 186 LEU A C 1
ATOM 1259 O O . LEU A 1 186 ? -5.645 20.721 30.765 1.00 90.19 186 LEU A O 1
ATOM 1263 N N . VAL A 1 187 ? -5.306 22.041 28.985 1.00 91.44 187 VAL A N 1
ATOM 1264 C CA . VAL A 1 187 ? -6.229 23.102 29.415 1.00 91.44 187 VAL A CA 1
ATOM 1265 C C . VAL A 1 187 ? -7.667 22.587 29.461 1.00 91.44 187 VAL A C 1
ATOM 1267 O O . VAL A 1 187 ? -8.361 22.821 30.449 1.00 91.44 187 VAL A O 1
ATOM 1270 N N . VAL A 1 188 ? -8.113 21.827 28.457 1.00 86.62 188 VAL A N 1
ATOM 1271 C CA . VAL A 1 188 ? -9.445 21.200 28.448 1.00 86.62 188 VAL A CA 1
ATOM 1272 C C . VAL A 1 188 ? -9.589 20.210 29.605 1.00 86.62 188 VAL A C 1
ATOM 1274 O O . VAL A 1 188 ? -10.582 20.262 30.328 1.00 86.62 188 VAL A O 1
ATOM 1277 N N . VAL A 1 189 ? -8.589 19.360 29.852 1.00 86.44 189 VAL A N 1
ATOM 1278 C CA . VAL A 1 189 ? -8.592 18.410 30.976 1.00 86.44 189 VAL A CA 1
ATOM 1279 C C . VAL A 1 189 ? -8.607 19.133 32.321 1.00 86.44 189 VAL A C 1
ATOM 1281 O O . VAL A 1 189 ? -9.319 18.698 33.221 1.00 86.44 189 VAL A O 1
ATOM 1284 N N . LEU A 1 190 ? -7.899 20.254 32.473 1.00 85.44 190 LEU A N 1
ATOM 1285 C CA . LEU A 1 190 ? -7.944 21.070 33.689 1.00 85.44 190 LEU A CA 1
ATOM 1286 C C . LEU A 1 190 ? -9.313 21.736 33.868 1.00 85.44 190 LEU A C 1
ATOM 1288 O O . LEU A 1 190 ? -9.896 21.639 34.944 1.00 85.44 190 LEU A O 1
ATOM 1292 N N . ILE A 1 191 ? -9.881 22.344 32.826 1.00 82.06 191 ILE A N 1
ATOM 1293 C CA . ILE A 1 191 ? -11.210 22.976 32.883 1.00 82.06 191 ILE A CA 1
ATOM 1294 C C . ILE A 1 191 ? -12.300 21.933 33.192 1.00 82.06 191 ILE A C 1
ATOM 1296 O O . ILE A 1 191 ? -13.172 22.168 34.032 1.00 82.06 191 ILE A O 1
ATOM 1300 N N . CYS A 1 192 ? -12.240 20.756 32.565 1.00 70.69 192 CYS A N 1
ATOM 1301 C CA . CYS A 1 192 ? -13.175 19.656 32.806 1.00 70.69 192 CYS A CA 1
ATOM 1302 C C . CYS A 1 192 ? -12.934 18.961 34.157 1.00 70.69 192 CYS A C 1
ATOM 1304 O O . CYS A 1 192 ? -13.890 18.602 34.846 1.00 70.69 192 CYS A O 1
ATOM 1306 N N . GLY A 1 193 ? -11.676 18.800 34.565 1.00 65.88 193 GLY A N 1
ATOM 1307 C CA . GLY A 1 193 ? -11.266 18.195 35.834 1.00 65.88 193 GLY A CA 1
ATOM 1308 C C . GLY A 1 193 ? -11.632 19.058 37.039 1.00 65.88 193 GLY A C 1
ATOM 1309 O O . GLY A 1 193 ? -12.086 18.536 38.056 1.00 65.88 193 GLY A O 1
ATOM 1310 N N . LEU A 1 194 ? -11.571 20.385 36.901 1.00 59.84 194 LEU A N 1
ATOM 1311 C CA . LEU A 1 194 ? -12.048 21.327 37.917 1.00 59.84 194 LEU A CA 1
ATOM 1312 C C . LEU A 1 194 ? -13.576 21.289 38.092 1.00 59.84 194 LEU A C 1
ATOM 1314 O O . LEU A 1 194 ? -14.074 21.684 39.147 1.00 59.84 194 LEU A O 1
ATOM 1318 N N . LYS A 1 195 ? -14.324 20.756 37.115 1.00 57.41 195 LYS A N 1
ATOM 1319 C CA . LYS A 1 195 ? -15.785 20.591 37.192 1.00 57.41 195 LYS A CA 1
ATOM 1320 C C . LYS A 1 195 ? -16.228 19.237 37.769 1.00 57.41 195 LYS A C 1
ATOM 1322 O O . LYS A 1 195 ? -17.423 19.026 37.958 1.00 57.41 195 LYS A O 1
ATOM 1327 N N . LYS A 1 196 ? -15.287 18.351 38.129 1.00 54.72 196 LYS A N 1
ATOM 1328 C CA . LYS A 1 196 ? -15.536 17.082 38.842 1.00 54.72 196 LYS A CA 1
ATOM 1329 C C . LYS A 1 196 ? -15.124 17.139 40.319 1.00 54.72 196 LYS A C 1
ATOM 1331 O O . LYS A 1 196 ? -14.456 16.236 40.815 1.00 54.72 196 LYS A O 1
ATOM 1336 N N . ARG A 1 197 ? -15.563 18.153 41.069 1.00 54.00 197 ARG A N 1
ATOM 1337 C CA . ARG A 1 197 ? -15.775 17.935 42.510 1.00 54.00 197 ARG A CA 1
ATOM 1338 C C . ARG A 1 197 ? -17.197 17.398 42.677 1.00 54.00 197 ARG A C 1
ATOM 1340 O O . ARG A 1 197 ? -18.128 18.193 42.552 1.00 54.00 197 ARG A O 1
ATOM 1347 N N . PRO A 1 198 ? -17.407 16.085 42.900 1.00 61.06 198 PRO A N 1
ATOM 1348 C CA . PRO A 1 198 ? -18.707 15.631 43.370 1.00 61.06 198 PRO A CA 1
ATOM 1349 C C . PRO A 1 198 ? -19.033 16.396 44.666 1.00 61.06 198 PRO A C 1
ATOM 1351 O O . PRO A 1 198 ? -18.133 16.582 45.494 1.00 61.06 198 PRO A O 1
ATOM 1354 N N . PRO A 1 199 ? -20.269 16.897 44.846 1.00 59.31 199 PRO A N 1
ATOM 1355 C CA . PRO A 1 199 ? -20.644 17.543 46.096 1.00 59.31 199 PRO A CA 1
ATOM 1356 C C . PRO A 1 199 ? -20.408 16.563 47.258 1.00 59.31 199 PRO A C 1
ATOM 1358 O O . PRO A 1 199 ? -20.614 15.357 47.079 1.00 59.31 199 PRO A O 1
ATOM 1361 N N . PRO A 1 200 ? -19.964 17.037 48.438 1.00 54.91 200 PRO A N 1
ATOM 1362 C CA . PRO A 1 200 ? -19.747 16.162 49.578 1.00 54.91 200 PRO A CA 1
ATOM 1363 C C . PRO A 1 200 ? -21.049 15.424 49.884 1.00 54.91 200 PRO A C 1
ATOM 1365 O O . PRO A 1 200 ? -22.101 16.034 50.098 1.00 54.91 200 PRO A O 1
ATOM 1368 N N . ARG A 1 201 ? -20.972 14.093 49.863 1.00 53.75 201 ARG A N 1
ATOM 1369 C CA . ARG A 1 201 ? -22.066 13.202 50.238 1.00 53.75 201 ARG A CA 1
ATOM 1370 C C . ARG A 1 201 ? -22.429 13.530 51.686 1.00 53.75 201 ARG A C 1
ATOM 1372 O O . ARG A 1 201 ? -21.653 13.234 52.592 1.00 53.75 201 ARG A O 1
ATOM 1379 N N . LYS A 1 202 ? -23.575 14.178 51.914 1.00 49.03 202 LYS A N 1
ATOM 1380 C CA . LYS A 1 202 ? -24.132 14.315 53.263 1.00 49.03 202 LYS A CA 1
ATOM 1381 C C . LYS A 1 202 ? -24.519 12.915 53.727 1.00 49.03 202 LYS A C 1
ATOM 1383 O O . LYS A 1 202 ? -25.518 12.366 53.274 1.00 49.03 202 LYS A O 1
ATOM 1388 N N . VAL A 1 203 ? -23.691 12.315 54.574 1.00 58.53 203 VAL A N 1
ATOM 1389 C CA . VAL A 1 203 ? -24.081 11.141 55.354 1.00 58.53 203 VAL A CA 1
ATOM 1390 C C . VAL A 1 203 ? -24.995 11.670 56.453 1.00 58.53 203 VAL A C 1
ATOM 1392 O O . VAL A 1 203 ? -24.520 12.320 57.380 1.00 58.53 203 VAL A O 1
ATOM 1395 N N . ASN A 1 204 ? -26.305 11.471 56.308 1.00 48.44 204 ASN A N 1
ATOM 1396 C CA . ASN A 1 204 ? -27.238 11.673 57.413 1.00 48.44 204 ASN A CA 1
ATOM 1397 C C . ASN A 1 204 ? -27.084 10.493 58.384 1.00 48.44 204 ASN A C 1
ATOM 1399 O O . ASN A 1 204 ? -27.274 9.352 57.958 1.00 48.44 204 ASN A O 1
ATOM 1403 N N . PRO A 1 205 ? -26.756 10.731 59.663 1.00 56.91 205 PRO A N 1
ATOM 1404 C CA . PRO A 1 205 ? -26.670 9.687 60.665 1.00 56.91 205 PRO A CA 1
ATOM 1405 C C . PRO A 1 205 ? -27.996 9.619 61.427 1.00 56.91 205 PRO A C 1
ATOM 1407 O O . PRO A 1 205 ? -28.080 10.121 62.541 1.00 56.91 205 PRO A O 1
ATOM 1410 N N . SER A 1 206 ? -29.046 9.061 60.818 1.00 52.62 206 SER A N 1
ATOM 1411 C CA . SER A 1 206 ? -30.298 8.766 61.538 1.00 52.62 206 SER A CA 1
ATOM 1412 C C . SER A 1 206 ? -31.348 8.086 60.656 1.00 52.62 206 SER A C 1
ATOM 1414 O O . SER A 1 206 ? -32.266 8.739 60.175 1.00 52.62 206 SER A O 1
ATOM 1416 N N . THR A 1 207 ? -31.225 6.767 60.496 1.00 51.28 207 THR A N 1
ATOM 1417 C CA . THR A 1 207 ? -32.339 5.828 60.737 1.00 51.28 207 THR A CA 1
ATOM 1418 C C . THR A 1 207 ? -31.766 4.421 60.833 1.00 51.28 207 THR A C 1
ATOM 1420 O O . THR A 1 207 ? -31.560 3.725 59.845 1.00 51.28 207 THR A O 1
ATOM 1423 N N . ASP A 1 208 ? -31.441 4.079 62.071 1.00 48.91 208 ASP A N 1
ATOM 1424 C CA . ASP A 1 208 ? -31.491 2.731 62.610 1.00 48.91 208 ASP A CA 1
ATOM 1425 C C . ASP A 1 208 ? -32.953 2.249 62.543 1.00 48.91 208 ASP A C 1
ATOM 1427 O O . ASP A 1 208 ? -33.839 3.026 62.904 1.00 48.91 208 ASP A O 1
ATOM 1431 N N . GLN A 1 209 ? -33.205 1.038 62.040 1.00 47.31 209 GLN A N 1
ATOM 1432 C CA . GLN A 1 209 ? -34.066 0.023 62.671 1.00 47.31 209 GLN A CA 1
ATOM 1433 C C . GLN A 1 209 ? -34.348 -1.153 61.722 1.00 47.31 209 GLN A C 1
ATOM 1435 O O . GLN A 1 209 ? -35.051 -1.039 60.725 1.00 47.31 209 GLN A O 1
ATOM 1440 N N . ALA A 1 210 ? -33.734 -2.280 62.085 1.00 49.50 210 ALA A N 1
ATOM 1441 C CA . ALA A 1 210 ? -34.299 -3.625 62.154 1.00 49.50 210 ALA A CA 1
ATOM 1442 C C . ALA A 1 210 ? -35.548 -3.950 61.310 1.00 49.50 210 ALA A C 1
ATOM 1444 O O . ALA A 1 210 ? -36.648 -3.564 61.678 1.00 49.50 210 ALA A O 1
ATOM 1445 N N . GLU A 1 211 ? -35.388 -4.867 60.353 1.00 48.78 211 GLU A N 1
ATOM 1446 C CA . GLU A 1 211 ? -36.287 -6.022 60.238 1.00 48.78 211 GLU A CA 1
ATOM 1447 C C . GLU A 1 211 ? -35.439 -7.282 60.014 1.00 48.78 211 GLU A C 1
ATOM 1449 O O . GLU A 1 211 ? -35.021 -7.627 58.910 1.00 48.78 211 GLU A O 1
ATOM 1454 N N . VAL A 1 212 ? -35.139 -7.946 61.132 1.00 45.03 212 VAL A N 1
ATOM 1455 C CA . VAL A 1 212 ? -34.891 -9.386 61.178 1.00 45.03 212 VAL A CA 1
ATOM 1456 C C . VAL A 1 212 ? -36.238 -10.034 60.871 1.00 45.03 212 VAL A C 1
ATOM 1458 O O . VAL A 1 212 ? -37.138 -10.003 61.705 1.00 45.03 212 VAL A O 1
ATOM 1461 N N . HIS A 1 213 ? -36.404 -10.587 59.671 1.00 45.75 213 HIS A N 1
ATOM 1462 C CA . HIS A 1 213 ? -37.485 -11.535 59.435 1.00 45.75 213 HIS A CA 1
ATOM 1463 C C . HIS A 1 213 ? -37.062 -12.903 59.973 1.00 45.75 213 HIS A C 1
ATOM 1465 O O . HIS A 1 213 ? -36.339 -13.658 59.323 1.00 45.75 213 HIS A O 1
ATOM 1471 N N . ASP A 1 214 ? -37.521 -13.184 61.192 1.00 44.81 214 ASP A N 1
ATOM 1472 C CA . ASP A 1 214 ? -37.778 -14.530 61.698 1.00 44.81 214 ASP A CA 1
ATOM 1473 C C . ASP A 1 214 ? -38.624 -15.303 60.671 1.00 44.81 214 ASP A C 1
ATOM 1475 O O . ASP A 1 214 ? -39.759 -14.924 60.377 1.00 44.81 214 ASP A O 1
ATOM 1479 N N . ASN A 1 215 ? -38.079 -16.391 60.125 1.00 46.97 215 ASN A N 1
ATOM 1480 C CA . ASN A 1 215 ? -38.847 -17.388 59.386 1.00 46.97 215 ASN A CA 1
ATOM 1481 C C . ASN A 1 215 ? -39.053 -18.607 60.301 1.00 46.97 215 ASN A C 1
ATOM 1483 O O . ASN A 1 215 ? -38.070 -19.291 60.603 1.00 46.97 215 ASN A O 1
ATOM 1487 N N . PRO A 1 216 ? -40.279 -18.894 60.772 1.00 57.53 216 PRO A N 1
ATOM 1488 C CA . PRO A 1 216 ? -40.534 -20.056 61.602 1.00 57.53 216 PRO A CA 1
ATOM 1489 C C . PRO A 1 216 ? -40.636 -21.340 60.766 1.00 57.53 216 PRO A C 1
ATOM 1491 O O . PRO A 1 216 ? -41.103 -21.369 59.631 1.00 57.53 216 PRO A O 1
ATOM 1494 N N . THR A 1 217 ? -40.192 -22.418 61.398 1.00 48.50 217 THR A N 1
ATOM 1495 C CA . THR A 1 217 ? -40.273 -23.827 61.006 1.00 48.50 217 THR A CA 1
ATOM 1496 C C . THR A 1 217 ? -41.648 -24.286 60.512 1.00 48.50 217 THR A C 1
ATOM 1498 O O . THR A 1 217 ? -42.644 -24.047 61.193 1.00 48.50 217 THR A O 1
ATOM 1501 N N . TYR A 1 218 ? -41.675 -25.121 59.465 1.00 41.81 218 TYR A N 1
ATOM 1502 C CA . TYR A 1 218 ? -42.565 -26.287 59.432 1.00 41.81 218 TYR A CA 1
ATOM 1503 C C . TYR A 1 218 ? -41.949 -27.450 58.639 1.00 41.81 218 TYR A C 1
ATOM 1505 O O . TYR A 1 218 ? -41.446 -27.280 57.530 1.00 41.81 218 TYR A O 1
ATOM 1513 N N . VAL A 1 219 ? -41.979 -28.610 59.286 1.00 45.28 219 VAL A N 1
ATOM 1514 C CA . VAL A 1 219 ? -41.555 -29.945 58.861 1.00 45.28 219 VAL A CA 1
ATOM 1515 C C . VAL A 1 219 ? -42.837 -30.755 58.627 1.00 45.28 219 VAL A C 1
ATOM 1517 O O . VAL A 1 219 ? -43.822 -30.513 59.319 1.00 45.28 219 VAL A O 1
ATOM 1520 N N . ASP A 1 220 ? -42.759 -31.735 57.726 1.00 39.22 220 ASP A N 1
ATOM 1521 C CA . ASP A 1 220 ? -43.676 -32.871 57.510 1.00 39.22 220 ASP A CA 1
ATOM 1522 C C . ASP A 1 220 ? -44.949 -32.669 56.658 1.00 39.22 220 ASP A C 1
ATOM 1524 O O . ASP A 1 220 ? -45.943 -32.087 57.093 1.00 39.22 220 ASP A O 1
ATOM 1528 N N . ALA A 1 221 ? -44.926 -33.269 55.457 1.00 39.06 221 ALA A N 1
ATOM 1529 C CA . ALA A 1 221 ? -45.909 -34.240 54.943 1.00 39.06 221 ALA A CA 1
ATOM 1530 C C . ALA A 1 221 ? -45.352 -34.950 53.694 1.00 39.06 221 ALA A C 1
ATOM 1532 O O . ALA A 1 221 ? -44.829 -34.244 52.802 1.00 39.06 221 ALA A O 1
#

Sequence (221 aa):
MCLCATGYTGTTCGTGACAVDSDCEYGGTCDLTTLMCMCATGYIGTTCGIGACAVDSDCEYGGTCDLTTLMCMCATGYTGTTCGTGACAVDSDCEYGGTCDMTTLMCMCATGYTGTTCGTGISDTTTKGTIGPTSQAPTSGISDRTTEATIEPSSQAPLSVLSTLAIIGIYGGSVLLIVLIVLIVLVVVLICGLKKRPPPRKVNPSTDQAEVHDNPTYVDA

Radius of gyration: 37.28 Å; chains: 1; bounding box: 96×58×108 Å

Foldseek 3Di:
DDDEDFQFDDPVSPAGQAPAQVSAPDPWGQDNVRRFTDEDQQFDDRRSPHGLCVPPACQPLPWDQDSHVRATDEDPQFDDRNSPAGQADAQVSAPPRWGQDNVNRFTDEDPQFDDRRRPHGDDPPPPPDDDDDDDDDDDDDDDDDDDDDDDDDPPPPDPVVVVVVVVCVVVVVVVVVVVVVVVVVVVVCVVVVVVPPDPPPPPDPDDDDDDPDDDDDDDDD

InterPro domains:
  IPR000742 EGF-like domain [PS00022] (72-83)
  IPR000742 EGF-like domain [PS00022] (107-118)
  IPR000742 EGF-like domain [PS01186] (72-83)
  IPR000742 EGF-like domain [PS01186] (107-118)
  IPR000742 EGF-like domain [PS50026] (1-14)
  IPR000742 EGF-like domain [PS50026] (49-84)
  IPR000742 EGF-like domain [PS50026] (85-119)
  IPR000742 EGF-like domain [SM00181] (17-49)
  IPR000742 EGF-like domain [SM00181] (52-84)
  IPR000742 EGF-like domain [SM00181] (87-119)
  IPR051830 Neurogenic locus notch homolog [PTHR24033] (2-126)

Secondary structure (DSSP, 8-state):
-PPPPTT-BSTTS-B-S-SSGGGS-TT-EEETTTTEEEPPTTEESTTS-EETHHHH----TT-EEETTTTEEEPPTT-BSTTS-B-S-SSGGGSGGG-EEETTTTEEEPPTTEESTTS-EE----S----------PPPP------------------TTSHHHHHHHHHHHHHHHHHHHHHHHHHHHHHHHHTT--PPP---------------------

pLDDT: mean 74.16, std 18.23, range [39.06, 96.81]

Organism: Strongylocentrotus purpuratus (NCBI:txid7668)